Protein AF-K6X805-F1 (afdb_monomer_lite)

pLDDT: mean 82.78, std 14.61, range [24.42, 97.5]

Foldseek 3Di:
DDPPPPDDVVNCVPQQLSLLVDPVSPLQEALADEPLCQVQQDDPRHRNYCVVSLVSLVCSLVVDDDPVSNVVSLVSLLVSLLLLLDLCRLLVQDWFFLVCCVVPVPPSVVSSVQQCVVAPDNTTRDAVLVVFDAPVVVLVVVVVVPPDLVVLQPPPDDSVCSSVVSSVVNVVQQQDDQVVQRVDGNCLQWAHDDPNHHHTHGPCPVNADHQLDFDWRADPVGRIDGDHNPRVSSVVSSNVSVSSSVSSSSNSCSNSPD

Structure (mmCIF, N/CA/C/O backbone):
data_AF-K6X805-F1
#
_entry.id   AF-K6X805-F1
#
loop_
_atom_site.group_PDB
_atom_site.id
_atom_site.type_symbol
_atom_site.label_atom_id
_atom_site.label_alt_id
_atom_site.label_comp_id
_atom_site.label_asym_id
_atom_site.label_entity_id
_atom_site.label_seq_id
_atom_site.pdbx_PDB_ins_code
_atom_site.Cartn_x
_atom_site.Cartn_y
_atom_site.Cartn_z
_atom_site.occupancy
_atom_site.B_iso_or_equiv
_atom_site.auth_seq_id
_atom_site.auth_comp_id
_atom_site.auth_asym_id
_atom_site.auth_atom_id
_atom_site.pdbx_PDB_model_num
ATOM 1 N N . MET A 1 1 ? -20.434 -0.449 -3.744 1.00 27.67 1 MET A N 1
ATOM 2 C CA . MET A 1 1 ? -21.374 -0.320 -2.610 1.00 27.67 1 MET A CA 1
ATOM 3 C C . MET A 1 1 ? -21.874 -1.713 -2.322 1.00 27.67 1 MET A C 1
ATOM 5 O O . MET A 1 1 ? -22.701 -2.212 -3.075 1.00 27.67 1 MET A O 1
ATOM 9 N N . ASP A 1 2 ? -21.276 -2.360 -1.331 1.00 24.42 2 ASP A N 1
ATOM 10 C CA . ASP A 1 2 ? -21.706 -3.686 -0.913 1.00 24.42 2 ASP A CA 1
ATOM 11 C C . ASP A 1 2 ? -23.009 -3.551 -0.109 1.00 24.42 2 ASP A C 1
ATOM 13 O O . ASP A 1 2 ? -23.112 -2.707 0.782 1.00 24.42 2 ASP A O 1
ATOM 17 N N . LYS A 1 3 ? -24.036 -4.310 -0.500 1.00 27.28 3 LYS A N 1
ATOM 18 C CA . LYS A 1 3 ? -25.392 -4.278 0.081 1.00 27.28 3 LYS A CA 1
ATOM 19 C C . LYS A 1 3 ? -25.527 -5.223 1.286 1.00 27.28 3 LYS A C 1
ATOM 21 O O . LYS A 1 3 ? -26.639 -5.453 1.751 1.00 27.28 3 LYS A O 1
ATOM 26 N N . SER A 1 4 ? -24.425 -5.789 1.772 1.00 28.75 4 SER A N 1
ATOM 27 C CA . SER A 1 4 ? -24.423 -6.892 2.741 1.00 28.75 4 SER A CA 1
ATOM 28 C C . SER A 1 4 ? -24.358 -6.473 4.216 1.00 28.75 4 SER A C 1
ATOM 30 O O . SER A 1 4 ? -24.653 -7.286 5.087 1.00 28.75 4 SER A O 1
ATOM 32 N N . LEU A 1 5 ? -24.062 -5.210 4.533 1.00 36.75 5 LEU A N 1
ATOM 33 C CA . LEU A 1 5 ? -24.129 -4.708 5.908 1.00 36.75 5 LEU A CA 1
ATOM 34 C C . LEU A 1 5 ? -25.446 -3.958 6.095 1.00 36.75 5 LEU A C 1
ATOM 36 O O . LEU A 1 5 ? -25.552 -2.782 5.752 1.00 36.75 5 LEU A O 1
ATOM 40 N N . GLY A 1 6 ? -26.461 -4.656 6.611 1.00 33.41 6 GLY A N 1
ATOM 41 C CA . GLY A 1 6 ? -27.762 -4.108 7.011 1.00 33.41 6 GLY A CA 1
ATOM 42 C C . GLY A 1 6 ? -27.639 -3.103 8.159 1.00 33.41 6 GLY A C 1
ATOM 43 O O . GLY A 1 6 ? -28.062 -3.369 9.277 1.00 33.41 6 GLY A O 1
ATOM 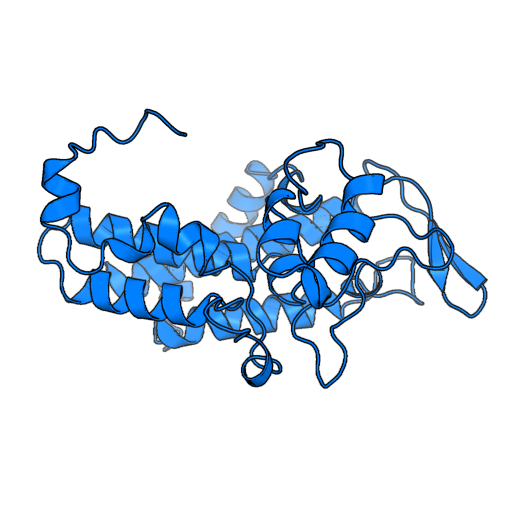44 N N . TRP A 1 7 ? -27.015 -1.963 7.883 1.00 45.12 7 TRP A N 1
ATOM 45 C CA . TRP A 1 7 ? -26.768 -0.869 8.811 1.00 45.12 7 TRP A CA 1
ATOM 46 C C . TRP A 1 7 ? -27.790 0.232 8.568 1.00 45.12 7 TRP A C 1
ATOM 48 O O . TRP A 1 7 ? -27.839 0.835 7.492 1.00 45.12 7 TRP A O 1
ATOM 58 N N . ASN A 1 8 ? -28.625 0.499 9.569 1.00 50.53 8 ASN A N 1
ATOM 59 C CA . ASN A 1 8 ? -29.631 1.541 9.472 1.00 50.53 8 ASN A CA 1
ATOM 60 C C . ASN A 1 8 ? -28.966 2.915 9.679 1.00 50.53 8 ASN A C 1
ATOM 62 O O . ASN A 1 8 ? -28.022 3.057 10.455 1.00 50.53 8 ASN A O 1
ATOM 66 N N . ILE A 1 9 ? -29.457 3.964 9.014 1.00 52.31 9 ILE A N 1
ATOM 67 C CA . ILE A 1 9 ? -28.873 5.324 9.086 1.00 52.31 9 ILE A CA 1
ATOM 68 C C . ILE A 1 9 ? -28.811 5.842 10.539 1.00 52.31 9 ILE A C 1
ATOM 70 O O . ILE A 1 9 ? -27.908 6.601 10.889 1.00 52.31 9 ILE A O 1
ATOM 74 N N . ARG A 1 10 ? -29.731 5.384 11.400 1.00 50.47 10 ARG A N 1
ATOM 75 C CA . ARG A 1 10 ? -29.751 5.685 12.841 1.00 50.47 10 ARG A CA 1
ATOM 76 C C . ARG A 1 10 ? -28.532 5.152 13.599 1.00 50.47 10 ARG A C 1
ATOM 78 O O . ARG A 1 10 ? -28.046 5.851 14.481 1.00 50.47 10 ARG A O 1
ATOM 85 N N . ASP A 1 11 ? -28.013 3.980 13.242 1.00 59.00 11 ASP A N 1
ATOM 86 C CA . ASP A 1 11 ? -26.846 3.392 13.917 1.00 59.00 11 ASP A CA 1
ATOM 87 C C . ASP A 1 11 ? -25.574 4.197 13.614 1.00 59.00 11 ASP A C 1
ATOM 89 O O . ASP A 1 11 ? -24.723 4.396 14.477 1.00 59.00 11 ASP A O 1
ATOM 93 N N . ARG A 1 12 ? -25.510 4.793 12.417 1.00 57.84 12 ARG A N 1
ATOM 94 C CA . ARG A 1 12 ? -24.424 5.686 11.992 1.00 57.84 12 ARG A CA 1
ATOM 95 C C . ARG A 1 12 ? -24.376 7.010 12.760 1.00 57.84 12 ARG A C 1
ATOM 97 O O . ARG A 1 12 ? -23.299 7.574 12.905 1.00 57.84 12 ARG A O 1
ATOM 104 N N . LEU A 1 13 ? -25.525 7.509 13.227 1.00 59.41 13 LEU A N 1
ATOM 105 C CA . LEU A 1 13 ? -25.625 8.764 13.987 1.00 59.41 13 LEU A CA 1
ATOM 106 C C . LEU A 1 13 ? -25.193 8.611 15.452 1.00 59.41 13 LEU A C 1
ATOM 108 O O . LEU A 1 13 ? -24.836 9.600 16.084 1.00 59.41 13 LEU A O 1
ATOM 112 N N . LEU A 1 14 ? -25.237 7.390 15.991 1.00 64.56 14 LEU A N 1
ATOM 113 C CA . LEU A 1 14 ? -24.851 7.087 17.374 1.00 64.56 14 LEU A CA 1
ATOM 114 C C . LEU A 1 14 ? -23.396 6.619 17.503 1.00 64.56 14 LEU A C 1
ATOM 116 O O . LEU A 1 14 ? -22.872 6.555 18.615 1.00 64.56 14 LEU A O 1
ATOM 120 N N . LEU A 1 15 ? -22.754 6.296 16.380 1.00 69.50 15 LEU A N 1
ATOM 121 C CA . LEU A 1 15 ? -21.373 5.845 16.330 1.00 69.50 15 LEU A CA 1
ATOM 122 C C . LEU A 1 15 ? -20.426 7.028 16.580 1.00 69.50 15 LEU A C 1
ATOM 124 O O . LEU A 1 15 ? -20.367 7.980 15.795 1.00 69.50 15 LEU A O 1
ATOM 128 N N . LYS A 1 16 ? -19.651 6.968 17.665 1.00 72.50 16 LYS A N 1
ATOM 129 C CA . LYS A 1 16 ? -18.587 7.955 17.900 1.00 72.50 16 LYS A CA 1
ATOM 130 C C . LYS A 1 16 ? -17.483 7.759 16.869 1.00 72.50 16 LYS A C 1
ATOM 132 O O . LYS A 1 16 ? -17.109 6.619 16.616 1.00 72.50 16 LYS A O 1
ATOM 137 N N . ASN A 1 17 ? -16.970 8.849 16.296 1.00 73.69 17 ASN A N 1
ATOM 138 C CA . ASN A 1 17 ? -15.968 8.839 15.217 1.00 73.69 17 ASN A CA 1
ATOM 139 C C . ASN A 1 17 ? -16.443 8.146 13.924 1.00 73.69 17 ASN A C 1
ATOM 141 O O . ASN A 1 17 ? -15.663 7.563 13.175 1.00 73.69 17 ASN A O 1
ATOM 145 N N . ALA A 1 18 ? -17.739 8.266 13.601 1.00 69.44 18 ALA A N 1
ATOM 146 C CA . ALA A 1 18 ? -18.292 7.806 12.323 1.00 69.44 18 ALA A CA 1
ATOM 147 C C . ALA A 1 18 ? -17.696 8.503 11.085 1.00 69.44 18 ALA A C 1
ATOM 149 O O . ALA A 1 18 ? -17.941 8.063 9.956 1.00 69.44 18 ALA A O 1
ATOM 150 N N . SER A 1 19 ? -16.929 9.585 11.283 1.00 69.38 19 SER A N 1
ATOM 151 C CA . SER A 1 19 ? -16.201 10.306 10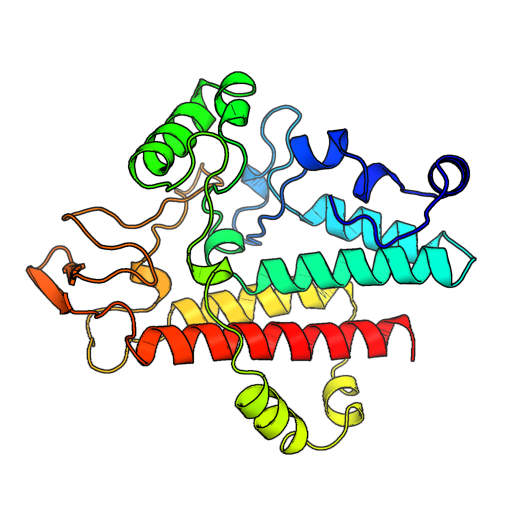.239 1.00 69.38 19 SER A CA 1
ATOM 152 C C . SER A 1 19 ? -15.347 9.363 9.402 1.00 69.38 19 SER A C 1
ATOM 154 O O . SER A 1 19 ? -15.411 9.477 8.182 1.00 69.38 19 SER A O 1
ATOM 156 N N . VAL A 1 20 ? -14.657 8.388 10.003 1.00 67.69 20 VAL A N 1
ATOM 157 C CA . VAL A 1 20 ? -13.822 7.392 9.296 1.00 67.69 20 VAL A CA 1
ATOM 158 C C . VAL A 1 20 ? -14.594 6.674 8.183 1.00 67.69 20 VAL A C 1
ATOM 160 O O . VAL A 1 20 ? -14.060 6.381 7.116 1.00 67.69 20 VAL A O 1
ATOM 163 N N . PHE A 1 21 ? -15.895 6.457 8.383 1.00 71.56 21 PHE A N 1
ATOM 164 C CA . PHE A 1 21 ? -16.757 5.749 7.437 1.00 71.56 21 PHE A CA 1
ATOM 165 C C . PHE A 1 21 ? -17.533 6.675 6.500 1.00 71.56 21 PHE A C 1
ATOM 167 O O . PHE A 1 21 ? -18.335 6.197 5.692 1.00 71.56 21 PHE A O 1
ATOM 174 N N . SER A 1 22 ? -17.371 7.994 6.616 1.00 66.88 22 SER A N 1
ATOM 175 C CA . SER A 1 22 ? -18.154 8.957 5.846 1.00 66.88 22 SER A CA 1
ATOM 176 C C . SER A 1 22 ? -17.618 9.113 4.418 1.00 66.88 22 SER A C 1
ATOM 178 O O . SER A 1 22 ? -16.416 9.062 4.155 1.00 66.88 22 SER A O 1
ATOM 180 N N . PHE A 1 23 ? -18.524 9.349 3.466 1.00 57.97 23 PHE A N 1
ATOM 181 C CA . PHE A 1 23 ? -18.147 9.589 2.070 1.00 57.97 23 PHE A CA 1
ATOM 182 C C . PHE A 1 23 ? -17.300 10.862 1.913 1.00 57.97 23 PHE A C 1
ATOM 184 O O . PHE A 1 23 ? -16.369 10.891 1.116 1.00 57.97 23 PHE A O 1
ATOM 191 N N . GLN A 1 24 ? -17.588 11.903 2.699 1.00 59.81 24 GLN A N 1
ATOM 192 C CA . GLN A 1 24 ? -16.852 13.169 2.664 1.00 59.81 24 GLN A CA 1
ATOM 193 C C . GLN A 1 24 ? -15.416 12.980 3.161 1.00 59.81 24 GLN A C 1
ATOM 195 O O . GLN A 1 24 ? -14.479 13.460 2.524 1.00 59.81 24 GLN A O 1
ATOM 200 N N . THR A 1 25 ? -15.238 12.211 4.235 1.00 61.50 25 THR A N 1
ATOM 201 C CA . THR A 1 25 ? -13.923 11.850 4.775 1.00 61.50 25 THR A CA 1
ATOM 202 C C . THR A 1 25 ? -13.124 11.038 3.765 1.00 61.50 25 THR A C 1
ATOM 204 O O . THR A 1 25 ? -11.979 11.379 3.514 1.00 61.50 25 THR A O 1
ATOM 207 N N . ARG A 1 26 ? -13.740 10.082 3.056 1.00 60.06 26 ARG A N 1
ATOM 208 C CA . ARG A 1 26 ? -13.081 9.336 1.962 1.00 60.06 26 ARG A CA 1
ATOM 209 C C . ARG A 1 26 ? -12.569 10.212 0.812 1.00 60.06 26 ARG A C 1
ATOM 211 O O . ARG A 1 26 ? -11.654 9.814 0.104 1.00 60.06 26 ARG A O 1
ATOM 218 N N . THR A 1 27 ? -13.145 11.398 0.598 1.00 58.53 27 THR A N 1
ATOM 219 C CA . THR A 1 27 ? -12.638 12.339 -0.423 1.00 58.53 27 THR A CA 1
ATOM 220 C C . THR A 1 27 ? -11.480 13.216 0.066 1.00 58.53 27 THR A C 1
ATOM 222 O O . THR A 1 27 ? -10.753 13.771 -0.759 1.00 58.53 27 THR A O 1
ATOM 225 N N . ARG A 1 28 ? -11.292 13.342 1.389 1.00 63.41 28 ARG A N 1
ATOM 226 C CA . ARG A 1 28 ? -10.335 14.269 2.026 1.00 63.41 28 ARG A CA 1
ATOM 227 C C . ARG A 1 28 ? -9.211 13.585 2.802 1.00 63.41 28 ARG A C 1
ATOM 229 O O . ARG A 1 28 ? -8.178 14.215 2.982 1.00 63.41 28 ARG A O 1
ATOM 236 N N . ASN A 1 29 ? -9.423 12.342 3.221 1.00 66.69 29 ASN A N 1
ATOM 237 C CA . ASN A 1 29 ? -8.468 11.490 3.907 1.00 66.69 29 ASN A CA 1
ATOM 238 C C . ASN A 1 29 ? -8.205 10.282 3.022 1.00 66.69 29 ASN A C 1
ATOM 240 O O . ASN A 1 29 ? -9.114 9.491 2.752 1.00 66.69 29 ASN A O 1
ATOM 244 N N . TRP A 1 30 ? -6.990 10.201 2.503 1.00 82.12 30 TRP A N 1
ATOM 245 C CA . TRP A 1 30 ? -6.618 9.150 1.567 1.00 82.12 30 TRP A CA 1
ATOM 246 C C . TRP A 1 30 ? -5.817 8.068 2.273 1.00 82.12 30 TRP A C 1
ATOM 248 O O . TRP A 1 30 ? -5.344 8.236 3.393 1.00 82.12 30 TRP A O 1
ATOM 258 N N . HIS A 1 31 ? -5.701 6.927 1.610 1.00 89.38 31 HIS A N 1
ATOM 259 C CA . HIS A 1 31 ? -5.160 5.722 2.211 1.00 89.38 31 HIS A CA 1
ATOM 260 C C . HIS A 1 31 ? -3.667 5.545 1.900 1.00 89.38 31 HIS A C 1
ATOM 262 O O . HIS A 1 31 ? -3.215 4.443 1.639 1.00 89.38 31 HIS A O 1
ATOM 268 N N . PHE A 1 32 ? -2.875 6.615 1.849 1.00 92.44 32 PHE A N 1
ATOM 269 C CA . PHE A 1 32 ? -1.433 6.495 1.599 1.00 92.44 32 PHE A CA 1
ATOM 270 C C . PHE A 1 32 ? -0.660 6.585 2.910 1.00 92.44 32 PHE A C 1
ATOM 272 O O . PHE A 1 32 ? -1.109 7.231 3.852 1.00 92.44 32 PHE A O 1
ATOM 279 N N . TYR A 1 33 ? 0.504 5.952 3.004 1.00 94.06 33 TYR A N 1
ATOM 280 C CA . TYR A 1 33 ? 1.334 6.049 4.199 1.00 94.06 33 TYR A CA 1
ATOM 281 C C . TYR A 1 33 ? 2.813 6.030 3.853 1.00 94.06 33 TYR A C 1
ATOM 283 O O . TYR A 1 33 ? 3.308 5.120 3.213 1.00 94.06 33 TYR A O 1
ATOM 291 N N . ASN A 1 34 ? 3.549 7.030 4.317 1.00 93.06 34 ASN A N 1
ATOM 292 C CA . ASN A 1 34 ? 5.001 7.040 4.211 1.00 93.06 34 ASN A CA 1
ATOM 293 C C . ASN A 1 34 ? 5.568 7.794 5.403 1.00 93.06 34 ASN A C 1
ATOM 295 O O . ASN A 1 34 ? 5.412 9.017 5.480 1.00 93.06 34 ASN A O 1
ATOM 299 N N . SER A 1 35 ? 6.179 7.090 6.351 1.00 92.62 35 SER A N 1
ATOM 300 C CA . SER A 1 35 ? 6.658 7.673 7.608 1.00 92.62 35 SER A CA 1
ATOM 301 C C . SER A 1 35 ? 7.703 8.766 7.381 1.00 92.62 35 SER A C 1
ATOM 303 O O . SER A 1 35 ? 7.765 9.725 8.148 1.00 92.62 35 SER A O 1
ATOM 305 N N . LYS A 1 36 ? 8.472 8.687 6.287 1.00 91.69 36 LYS A N 1
ATOM 306 C CA . LYS A 1 36 ? 9.519 9.662 5.942 1.00 91.69 36 LYS A CA 1
ATOM 307 C C . LYS A 1 36 ? 8.983 10.940 5.291 1.00 91.69 36 LYS A C 1
ATOM 309 O O . LYS A 1 36 ? 9.671 11.956 5.324 1.00 91.69 36 LYS A O 1
ATOM 314 N N . GLN A 1 37 ? 7.774 10.909 4.725 1.00 91.62 37 GLN A N 1
ATOM 315 C CA . GLN A 1 37 ? 7.194 12.026 3.963 1.00 91.62 37 GLN A CA 1
ATOM 316 C C . GLN A 1 37 ? 5.958 12.660 4.616 1.00 91.62 37 GLN A C 1
ATOM 318 O O . GLN A 1 37 ? 5.325 13.529 4.019 1.00 91.62 37 GLN A O 1
ATOM 323 N N . GLN A 1 38 ? 5.622 12.298 5.860 1.00 91.25 38 GLN A N 1
ATOM 324 C CA . GLN A 1 38 ? 4.422 12.804 6.549 1.00 91.25 38 GLN A CA 1
ATOM 325 C C . GLN A 1 38 ? 4.328 14.340 6.587 1.00 91.25 38 GLN A C 1
ATOM 327 O O . GLN A 1 38 ? 3.239 14.885 6.434 1.00 91.25 38 GLN A O 1
ATOM 332 N N . LYS A 1 39 ? 5.462 15.051 6.692 1.00 90.50 39 LYS A N 1
ATOM 333 C CA . LYS A 1 39 ? 5.517 16.528 6.658 1.00 90.50 39 LYS A CA 1
ATOM 334 C C . LYS A 1 39 ? 4.931 17.156 5.383 1.00 90.50 39 LYS A C 1
ATOM 336 O O . LYS A 1 39 ? 4.603 18.338 5.390 1.00 90.50 39 LYS A O 1
ATOM 341 N N . HIS A 1 40 ? 4.811 16.389 4.299 1.00 89.00 40 HIS A N 1
ATOM 342 C CA . HIS A 1 40 ? 4.289 16.843 3.009 1.00 89.00 40 HIS A CA 1
ATOM 343 C C . HIS A 1 40 ? 2.888 16.301 2.696 1.00 89.00 40 HIS A C 1
ATOM 345 O O . HIS A 1 40 ? 2.316 16.683 1.679 1.00 89.00 40 HIS A O 1
ATOM 351 N N . ALA A 1 41 ? 2.316 15.458 3.564 1.00 88.75 41 ALA A N 1
ATOM 352 C CA . ALA A 1 41 ? 1.027 14.802 3.336 1.00 88.75 41 ALA A CA 1
ATOM 353 C C . ALA A 1 41 ? -0.177 15.755 3.374 1.00 88.75 41 ALA A C 1
ATOM 355 O O . ALA A 1 41 ? -1.231 15.459 2.811 1.00 88.75 41 ALA A O 1
ATOM 356 N N . GLN A 1 42 ? -0.049 16.891 4.061 1.00 85.81 42 GLN A N 1
ATOM 357 C CA . GLN A 1 42 ? -1.129 17.861 4.174 1.00 85.81 42 GLN A CA 1
ATOM 358 C C . GLN A 1 42 ? -1.062 18.861 3.021 1.00 85.81 42 GLN A C 1
ATOM 360 O O . GLN A 1 42 ? -0.098 19.617 2.891 1.00 85.81 42 GLN A O 1
ATOM 365 N N . VAL A 1 43 ? -2.131 18.932 2.228 1.00 77.00 43 VAL A N 1
ATOM 366 C CA . VAL A 1 43 ? -2.283 19.959 1.194 1.00 77.00 43 VAL A CA 1
ATOM 367 C C . VAL A 1 43 ? -3.636 20.637 1.338 1.00 77.00 43 VAL A C 1
ATOM 369 O O . VAL A 1 43 ? -4.682 20.033 1.098 1.00 77.00 43 VAL A O 1
ATOM 372 N N . ALA A 1 44 ? -3.616 21.922 1.701 1.00 78.88 44 ALA A N 1
ATOM 373 C CA . ALA A 1 44 ? -4.817 22.668 2.070 1.00 78.88 44 ALA A CA 1
ATOM 374 C C . ALA A 1 44 ? -5.642 21.880 3.113 1.00 78.88 44 ALA A C 1
ATOM 376 O O . ALA A 1 44 ? -5.130 21.572 4.185 1.00 78.88 44 ALA A O 1
ATOM 377 N N . ASN A 1 45 ? -6.882 21.506 2.787 1.00 75.06 45 ASN A N 1
ATOM 378 C CA . ASN A 1 45 ? -7.786 20.754 3.667 1.00 75.06 45 ASN A CA 1
ATOM 379 C C . ASN A 1 45 ? -7.825 19.243 3.365 1.00 75.06 45 ASN A C 1
ATOM 381 O O . ASN A 1 45 ? -8.775 18.567 3.758 1.00 75.06 45 ASN A O 1
ATOM 385 N N . ILE A 1 46 ? -6.851 18.729 2.613 1.00 76.94 46 ILE A N 1
ATOM 386 C CA . ILE A 1 46 ? -6.747 17.315 2.244 1.00 76.94 46 ILE A CA 1
ATOM 387 C C . ILE A 1 46 ? -5.561 16.724 3.001 1.00 76.94 46 ILE A C 1
ATOM 389 O O . ILE A 1 46 ? -4.430 17.182 2.819 1.00 76.94 46 ILE A O 1
ATOM 393 N N . ASN A 1 47 ? -5.826 15.705 3.818 1.00 85.19 47 ASN A N 1
ATOM 394 C CA . ASN A 1 47 ? -4.780 14.862 4.374 1.00 85.19 47 ASN A CA 1
ATOM 395 C C . ASN A 1 47 ? -4.596 13.652 3.457 1.00 85.19 47 ASN A C 1
ATOM 397 O O . ASN A 1 47 ? -5.468 12.795 3.317 1.00 85.19 47 ASN A O 1
ATOM 401 N N . GLN A 1 48 ? -3.456 13.608 2.785 1.00 86.62 48 GLN A N 1
ATOM 402 C CA . GLN A 1 48 ? -3.141 12.540 1.844 1.00 86.62 48 GLN A CA 1
ATOM 403 C C . GLN A 1 48 ? -2.686 11.265 2.565 1.00 86.62 48 GLN A C 1
ATOM 405 O O . GLN A 1 48 ? -2.718 10.194 1.964 1.00 86.62 48 GLN A O 1
ATOM 410 N N . SER A 1 49 ? -2.285 11.380 3.835 1.00 91.62 49 SER A N 1
ATOM 411 C CA . SER A 1 49 ? -1.860 10.263 4.669 1.00 91.62 49 SER A CA 1
ATOM 412 C C . SER A 1 49 ? -3.033 9.625 5.410 1.00 91.62 49 SER A C 1
ATOM 414 O O . SER A 1 49 ? -3.941 10.311 5.884 1.00 91.62 49 SER A O 1
ATOM 416 N N . MET A 1 50 ? -2.954 8.313 5.611 1.00 91.94 50 MET A N 1
ATOM 417 C CA . MET A 1 50 ? -3.916 7.547 6.395 1.00 91.94 50 MET A CA 1
ATOM 418 C C . MET A 1 50 ? -3.747 7.712 7.911 1.00 91.94 50 MET A C 1
ATOM 420 O O . MET A 1 50 ? -4.579 7.202 8.652 1.00 91.94 50 MET A O 1
ATOM 424 N N . THR A 1 51 ? -2.714 8.414 8.397 1.00 90.88 51 THR A N 1
ATOM 425 C CA . THR A 1 51 ? -2.429 8.548 9.842 1.00 90.88 51 THR A CA 1
ATOM 426 C C . THR A 1 51 ? -3.639 9.051 10.637 1.00 90.88 51 THR A C 1
ATOM 428 O O . THR A 1 51 ? -3.974 8.480 11.666 1.00 90.88 51 THR A O 1
ATOM 431 N N . ASN A 1 52 ? -4.372 10.049 10.131 1.00 88.19 52 ASN A N 1
ATOM 432 C CA . ASN A 1 52 ? -5.564 10.534 10.835 1.00 88.19 52 ASN A CA 1
ATOM 433 C C . ASN A 1 52 ? -6.703 9.506 10.828 1.00 88.19 52 ASN A C 1
ATOM 435 O O . ASN A 1 52 ? -7.418 9.391 11.814 1.00 88.19 52 ASN A O 1
ATOM 439 N N . LEU A 1 53 ? -6.880 8.753 9.734 1.00 89.19 53 LEU A N 1
ATOM 440 C CA . LEU A 1 53 ? -7.888 7.685 9.673 1.00 89.19 53 LEU A CA 1
ATOM 441 C C . LEU A 1 53 ? -7.564 6.574 10.664 1.00 89.19 53 LEU A C 1
ATOM 443 O O . LEU A 1 53 ? -8.463 6.051 11.314 1.00 89.19 53 LEU A O 1
ATOM 447 N N . TRP A 1 54 ? -6.281 6.244 10.775 1.00 91.94 54 TRP A N 1
ATOM 448 C CA . TRP A 1 54 ? -5.763 5.284 11.730 1.00 91.94 54 TRP A CA 1
ATOM 449 C C . TRP A 1 54 ? -6.051 5.717 13.171 1.00 91.94 54 TRP A C 1
ATOM 451 O O . TRP A 1 54 ? -6.660 4.964 13.933 1.00 91.94 54 TRP A O 1
ATOM 461 N N . ASP A 1 55 ? -5.694 6.954 13.522 1.00 91.38 55 ASP A N 1
ATOM 462 C CA . ASP A 1 55 ? -5.914 7.503 14.861 1.00 91.38 55 ASP A CA 1
ATOM 463 C C . ASP A 1 55 ? -7.411 7.612 15.191 1.00 91.38 55 ASP A C 1
ATOM 465 O O . ASP A 1 55 ? -7.845 7.177 16.259 1.00 91.38 55 ASP A O 1
ATOM 469 N N . GLU A 1 56 ? -8.231 8.118 14.263 1.00 90.12 56 GLU A N 1
ATOM 470 C CA . GLU A 1 56 ? -9.689 8.180 14.430 1.00 90.12 56 GLU A CA 1
ATOM 471 C C . GLU A 1 56 ? -10.302 6.780 14.593 1.00 90.12 56 GLU A C 1
ATOM 473 O O . GLU A 1 56 ? -11.230 6.603 15.387 1.00 90.12 56 GLU A O 1
ATOM 478 N N . ALA A 1 57 ? -9.789 5.772 13.878 1.00 91.56 57 ALA A N 1
ATOM 479 C CA . ALA A 1 57 ? -10.270 4.402 14.000 1.00 91.56 57 ALA A CA 1
ATOM 480 C C . ALA A 1 57 ? -9.892 3.772 15.349 1.00 91.56 57 ALA A C 1
ATOM 482 O O . ALA A 1 57 ? -10.727 3.107 15.965 1.00 91.56 57 ALA A O 1
ATOM 483 N N . LEU A 1 58 ? -8.680 4.033 15.851 1.00 92.62 58 LEU A N 1
ATOM 484 C CA . LEU A 1 58 ? -8.259 3.626 17.195 1.00 92.62 58 LEU A CA 1
ATOM 485 C C . LEU A 1 58 ? -9.124 4.274 18.280 1.00 92.62 58 LEU A C 1
ATOM 487 O O . LEU A 1 58 ? -9.642 3.581 19.159 1.00 92.62 58 LEU A O 1
ATOM 491 N N . VAL A 1 59 ? -9.333 5.591 18.204 1.00 92.31 59 VAL A N 1
ATOM 492 C CA . VAL A 1 59 ? -10.211 6.309 19.141 1.00 92.31 59 VAL A CA 1
ATOM 493 C C . VAL A 1 59 ? -11.632 5.748 19.061 1.00 92.31 59 VAL A C 1
ATOM 495 O O . VAL A 1 59 ? -12.231 5.433 20.088 1.00 92.31 59 VAL A O 1
ATOM 498 N N . GLY A 1 60 ? -12.154 5.532 17.852 1.00 90.56 60 GLY A N 1
ATOM 499 C CA . GLY A 1 60 ? -13.454 4.906 17.630 1.00 90.56 60 GLY A CA 1
ATOM 500 C C . GLY A 1 60 ? -13.576 3.524 18.275 1.00 90.56 60 GLY A C 1
ATOM 501 O O . GLY A 1 60 ? -14.565 3.255 18.961 1.00 90.56 60 GLY A O 1
ATOM 502 N N . PHE A 1 61 ? -12.562 2.669 18.145 1.00 92.81 61 PHE A N 1
ATOM 503 C CA . PHE A 1 61 ? -12.534 1.367 18.810 1.00 92.81 61 PHE A CA 1
ATOM 504 C C . PHE A 1 61 ? -12.608 1.489 20.344 1.00 92.81 61 PHE A C 1
ATOM 506 O O . PHE A 1 61 ? -13.370 0.764 20.991 1.00 92.81 61 PHE A O 1
ATOM 513 N N . HIS A 1 62 ? -11.849 2.413 20.938 1.00 91.44 62 HIS A N 1
ATOM 514 C CA . HIS A 1 62 ? -11.800 2.578 22.394 1.00 91.44 62 HIS A CA 1
ATOM 515 C C . HIS A 1 62 ? -13.048 3.262 22.977 1.00 91.44 62 HIS A C 1
ATOM 517 O O . HIS A 1 62 ? -13.490 2.904 24.070 1.00 91.44 62 HIS A O 1
ATOM 523 N N . GLU A 1 63 ? -13.637 4.226 22.267 1.00 93.25 63 GLU A N 1
ATOM 524 C CA . GLU A 1 63 ? -14.754 5.033 22.774 1.00 93.25 63 GLU A CA 1
ATOM 525 C C . GLU A 1 63 ? -16.132 4.379 22.617 1.00 93.25 63 GLU A C 1
ATOM 527 O O . GLU A 1 63 ? -17.074 4.736 23.340 1.00 93.25 63 GLU A O 1
ATOM 532 N N . ASN A 1 64 ? -16.280 3.447 21.672 1.00 90.06 64 ASN A N 1
ATOM 533 C CA . ASN A 1 64 ? -17.541 2.748 21.447 1.00 90.06 64 ASN A CA 1
ATOM 534 C C . ASN A 1 64 ? -17.661 1.520 22.363 1.00 90.06 64 ASN A C 1
ATOM 536 O O . ASN A 1 64 ? -16.718 0.762 22.573 1.00 90.06 64 ASN A O 1
ATOM 540 N N . LYS A 1 65 ? -18.855 1.314 22.934 1.00 88.75 65 LYS A N 1
ATOM 541 C CA . LYS A 1 65 ? -19.095 0.255 23.934 1.00 88.75 65 LYS A CA 1
ATOM 542 C C . LYS A 1 65 ? -19.628 -1.044 23.334 1.00 88.75 65 LYS A C 1
ATOM 544 O O . LYS A 1 65 ? -19.351 -2.112 23.873 1.00 88.75 65 LYS A O 1
ATOM 549 N N . LYS A 1 66 ? -20.424 -0.969 22.263 1.00 89.88 66 LYS A N 1
ATOM 550 C CA . LYS A 1 66 ? -21.040 -2.155 21.657 1.00 89.88 66 LYS A CA 1
ATOM 551 C C . LYS A 1 66 ? -19.995 -2.928 20.861 1.00 89.88 66 LYS A C 1
ATOM 553 O O . LYS A 1 66 ? -19.221 -2.331 20.119 1.00 89.88 66 LYS A O 1
ATOM 558 N N . LEU A 1 67 ? -20.029 -4.255 20.964 1.00 88.00 67 LEU A N 1
ATOM 559 C CA . LEU A 1 67 ? -19.106 -5.129 20.240 1.00 88.00 67 LEU A CA 1
ATOM 560 C C . LEU A 1 67 ? -19.159 -4.892 18.723 1.00 88.00 67 LEU A C 1
ATOM 562 O O . LEU A 1 67 ? -18.116 -4.746 18.103 1.00 88.00 67 LEU A O 1
ATOM 566 N N . ASN A 1 68 ? -20.355 -4.773 18.141 1.00 86.94 68 ASN A N 1
ATOM 567 C CA . ASN A 1 68 ? -20.508 -4.534 16.700 1.00 86.94 68 ASN A CA 1
ATOM 568 C C . ASN A 1 68 ? -19.850 -3.223 16.243 1.00 86.94 68 ASN A C 1
ATOM 570 O O . ASN A 1 68 ? -19.225 -3.191 15.187 1.00 86.94 68 ASN A O 1
ATOM 574 N N . ASP A 1 69 ? -19.952 -2.165 17.050 1.00 88.19 69 ASP A N 1
ATOM 575 C CA . ASP A 1 69 ? -19.340 -0.869 16.749 1.00 88.19 69 ASP A CA 1
ATOM 576 C C . ASP A 1 69 ? -17.813 -0.985 16.807 1.00 88.19 69 ASP A C 1
ATOM 578 O O . ASP A 1 69 ? -17.120 -0.538 15.897 1.00 88.19 69 ASP A O 1
ATOM 582 N N . LYS A 1 70 ? -17.283 -1.663 17.836 1.00 90.50 70 LYS A N 1
ATOM 583 C CA . LYS A 1 70 ? -15.848 -1.955 17.948 1.00 90.50 70 LYS A CA 1
ATOM 584 C C . LYS A 1 70 ? -15.332 -2.761 16.761 1.00 90.50 70 LYS A C 1
ATOM 586 O O . LYS A 1 70 ? -14.306 -2.405 16.194 1.00 90.50 70 LYS A O 1
ATOM 591 N N . LEU A 1 71 ? -16.048 -3.812 16.361 1.00 90.75 71 LEU A N 1
ATOM 592 C CA . LEU A 1 71 ? -15.673 -4.653 15.223 1.00 90.75 71 LEU A CA 1
ATOM 593 C C . LEU A 1 71 ? -15.644 -3.871 13.907 1.00 90.75 71 LEU A C 1
ATOM 595 O O . LEU A 1 71 ? -14.801 -4.154 13.061 1.00 90.75 71 LEU A O 1
ATOM 599 N N . LEU A 1 72 ? -16.499 -2.855 13.745 1.00 89.31 72 LEU A N 1
ATOM 600 C CA . LEU A 1 72 ? -16.422 -1.973 12.582 1.00 89.31 72 LEU A CA 1
ATOM 601 C C . LEU A 1 72 ? -15.088 -1.205 12.544 1.00 89.31 72 LEU A C 1
ATOM 603 O O . LEU A 1 72 ? -14.467 -1.107 11.487 1.00 89.31 72 LEU A O 1
ATOM 607 N N . PHE A 1 73 ? -14.625 -0.694 13.687 1.00 92.19 73 PHE A N 1
ATOM 608 C CA . PHE A 1 73 ? -13.325 -0.022 13.782 1.00 92.19 73 PHE A CA 1
ATOM 609 C C . PHE A 1 73 ? -12.144 -0.982 13.638 1.00 92.19 73 PHE A C 1
ATOM 611 O O . PHE A 1 73 ? -11.166 -0.623 12.993 1.00 92.19 73 PHE A O 1
ATOM 618 N N . VAL A 1 74 ? -12.250 -2.215 14.142 1.00 93.38 74 VAL A N 1
ATOM 619 C CA . VAL A 1 74 ? -11.259 -3.267 13.857 1.00 93.38 74 VAL A CA 1
ATOM 620 C C . VAL A 1 74 ? -11.167 -3.522 12.353 1.00 93.38 74 VAL A C 1
ATOM 622 O O . VAL A 1 74 ? -10.066 -3.556 11.817 1.00 93.38 74 VAL A O 1
ATOM 625 N N . GLY A 1 75 ? -12.302 -3.619 11.654 1.00 91.50 75 GLY A N 1
ATOM 626 C CA . GLY A 1 75 ? -12.322 -3.745 10.194 1.00 91.50 75 GLY A CA 1
ATOM 627 C C . GLY A 1 75 ? -11.699 -2.542 9.477 1.00 91.50 75 GLY A C 1
ATOM 628 O O . GLY A 1 75 ? -11.010 -2.717 8.479 1.00 91.50 75 GLY A O 1
ATOM 629 N N . ALA A 1 76 ? -11.883 -1.326 10.000 1.00 91.31 76 ALA A N 1
ATOM 630 C CA . ALA A 1 76 ? -11.222 -0.132 9.470 1.00 91.31 76 ALA A CA 1
ATOM 631 C C . ALA A 1 76 ? -9.697 -0.182 9.651 1.00 91.31 76 ALA A C 1
ATOM 633 O O . ALA A 1 76 ? -8.963 0.150 8.727 1.00 91.31 76 ALA A O 1
ATOM 634 N N . LEU A 1 77 ? -9.223 -0.6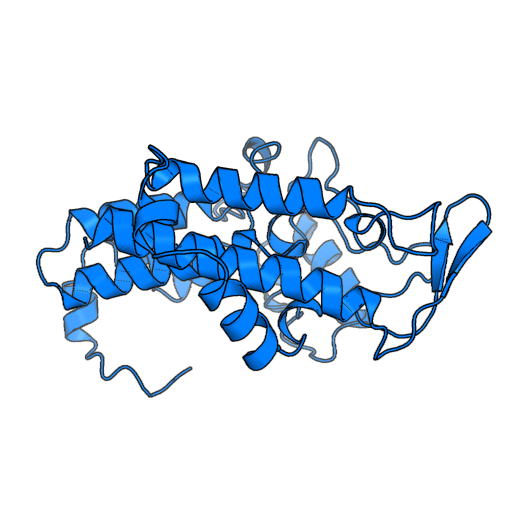05 10.825 1.00 93.81 77 LEU A N 1
ATOM 635 C CA . LEU A 1 77 ? -7.795 -0.753 11.109 1.00 93.81 77 LEU A CA 1
ATOM 636 C C . LEU A 1 77 ? -7.166 -1.850 10.241 1.00 93.81 77 LEU A C 1
ATOM 638 O O . LEU A 1 77 ? -6.097 -1.620 9.686 1.00 93.81 77 LEU A O 1
ATOM 642 N N . ALA A 1 78 ? -7.841 -2.992 10.078 1.00 94.25 78 ALA A N 1
ATOM 643 C CA . ALA A 1 78 ? -7.409 -4.072 9.187 1.00 94.25 78 ALA A CA 1
ATOM 644 C C . ALA A 1 78 ? -7.258 -3.567 7.745 1.00 94.25 78 ALA A C 1
ATOM 646 O O . ALA A 1 78 ? -6.172 -3.643 7.184 1.00 94.25 78 ALA A O 1
ATOM 647 N N . HIS A 1 79 ? -8.287 -2.898 7.207 1.00 93.00 79 HIS A N 1
ATOM 648 C CA . HIS A 1 79 ? -8.241 -2.274 5.876 1.00 93.00 79 HIS A CA 1
ATOM 649 C C . HIS A 1 79 ? -6.999 -1.380 5.695 1.00 93.00 79 HIS A C 1
ATOM 651 O O . HIS A 1 79 ? -6.305 -1.454 4.685 1.00 93.00 79 HIS A O 1
ATOM 657 N N . LEU A 1 80 ? -6.685 -0.525 6.676 1.00 93.44 80 LEU A N 1
ATOM 658 C CA . LEU A 1 80 ? -5.518 0.366 6.598 1.00 93.44 80 LEU A CA 1
ATOM 659 C C . LEU A 1 80 ? -4.180 -0.391 6.681 1.00 93.44 80 LEU A C 1
ATOM 661 O O . LEU A 1 80 ? -3.196 0.025 6.068 1.00 93.44 80 LEU A O 1
ATOM 665 N N . LEU A 1 81 ? -4.127 -1.501 7.424 1.00 94.44 81 LEU A N 1
ATOM 666 C CA . LEU A 1 81 ? -2.949 -2.372 7.482 1.00 94.44 81 LEU A CA 1
ATOM 667 C C . LEU A 1 81 ? -2.735 -3.115 6.166 1.00 94.44 81 LEU A C 1
ATOM 669 O O . LEU A 1 81 ? -1.583 -3.234 5.743 1.00 94.44 81 LEU A O 1
ATOM 673 N N . GLU A 1 82 ? -3.810 -3.578 5.528 1.00 93.31 82 GLU A N 1
ATOM 674 C CA . GLU A 1 82 ? -3.791 -4.187 4.197 1.00 93.31 82 GLU A CA 1
ATOM 675 C C . GLU A 1 82 ? -3.269 -3.188 3.156 1.00 93.31 82 GLU A C 1
ATOM 677 O O . GLU A 1 82 ? -2.306 -3.503 2.451 1.00 93.31 82 GLU A O 1
ATOM 682 N N . ASP A 1 83 ? -3.792 -1.954 3.135 1.00 93.06 83 ASP A N 1
ATOM 683 C CA . ASP A 1 83 ? -3.296 -0.883 2.255 1.00 93.06 83 ASP 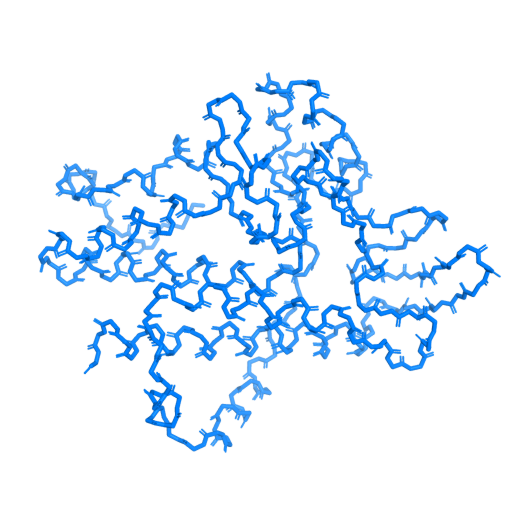A CA 1
ATOM 684 C C . ASP A 1 83 ? -1.793 -0.631 2.495 1.00 93.06 83 ASP A C 1
ATOM 686 O O . ASP A 1 83 ? -1.021 -0.463 1.554 1.00 93.06 83 ASP A O 1
ATOM 690 N N . ALA A 1 84 ? -1.314 -0.703 3.742 1.00 94.62 84 ALA A N 1
ATOM 691 C CA . ALA A 1 84 ? 0.111 -0.563 4.061 1.00 94.62 84 ALA A CA 1
ATOM 692 C C . ALA A 1 84 ? 1.007 -1.726 3.570 1.00 94.62 84 ALA A C 1
ATOM 694 O O . ALA A 1 84 ? 2.238 -1.651 3.666 1.00 94.62 84 ALA A O 1
ATOM 695 N N . THR A 1 85 ? 0.426 -2.797 3.026 1.00 94.38 85 THR A N 1
ATOM 696 C CA . THR A 1 85 ? 1.170 -3.853 2.316 1.00 94.38 85 THR A CA 1
ATOM 697 C C . THR A 1 85 ? 1.282 -3.606 0.814 1.00 94.38 85 THR A C 1
ATOM 699 O O . THR A 1 85 ? 2.077 -4.250 0.135 1.00 94.38 85 THR A O 1
ATOM 702 N N . VAL A 1 86 ? 0.546 -2.639 0.272 1.00 93.94 86 VAL A N 1
ATOM 703 C CA . VAL A 1 86 ? 0.555 -2.332 -1.158 1.00 93.94 86 VAL A CA 1
ATOM 704 C C . VAL A 1 86 ? 1.638 -1.282 -1.460 1.00 93.94 86 VAL A C 1
ATOM 706 O O . VAL A 1 86 ? 1.625 -0.184 -0.893 1.00 93.94 86 VAL A O 1
ATOM 709 N N . PRO A 1 87 ? 2.585 -1.547 -2.380 1.00 95.31 87 PRO A N 1
ATOM 710 C CA . PRO A 1 87 ? 3.660 -0.622 -2.726 1.00 95.31 87 PRO A CA 1
ATOM 711 C C . PRO A 1 87 ? 3.194 0.774 -3.120 1.00 95.31 87 PRO A C 1
ATOM 713 O O . PRO A 1 87 ? 3.803 1.757 -2.696 1.00 95.31 87 PRO A O 1
ATOM 716 N N . ALA A 1 88 ? 2.111 0.872 -3.897 1.00 92.50 88 ALA A N 1
ATOM 717 C CA . ALA A 1 88 ? 1.556 2.146 -4.334 1.00 92.50 88 ALA A CA 1
ATOM 718 C C . ALA A 1 88 ? 1.000 2.975 -3.164 1.00 92.50 88 ALA A C 1
ATOM 720 O O . ALA A 1 88 ? 1.025 4.202 -3.214 1.00 92.50 88 ALA A O 1
ATOM 721 N N . HIS A 1 89 ? 0.553 2.338 -2.084 1.00 93.75 89 HIS A N 1
ATOM 722 C CA . HIS A 1 89 ? 0.116 3.025 -0.873 1.00 93.75 89 HIS A CA 1
ATOM 723 C C . HIS A 1 89 ? 1.301 3.484 -0.003 1.00 93.75 89 HIS A C 1
ATOM 725 O O . HIS A 1 89 ? 1.233 4.557 0.603 1.00 93.75 89 HIS A O 1
ATOM 731 N N . ILE A 1 90 ? 2.412 2.731 -0.007 1.00 94.56 90 ILE A N 1
ATOM 732 C CA . ILE A 1 90 ? 3.608 2.992 0.818 1.00 94.56 90 ILE A CA 1
ATOM 733 C C . ILE A 1 90 ? 4.667 3.905 0.171 1.00 94.56 90 ILE A C 1
ATOM 735 O O . ILE A 1 90 ? 5.426 4.614 0.845 1.00 94.56 90 ILE A O 1
ATOM 739 N N . THR A 1 91 ? 4.735 3.909 -1.156 1.00 92.19 91 THR A N 1
ATOM 740 C CA . THR A 1 91 ? 5.539 4.833 -1.969 1.00 92.19 91 THR A CA 1
ATOM 741 C C . THR A 1 91 ? 4.578 5.817 -2.622 1.00 92.19 91 THR A C 1
ATOM 743 O O . THR A 1 91 ? 4.467 5.787 -3.829 1.00 92.19 91 THR A O 1
ATOM 746 N N . PRO A 1 92 ? 3.818 6.628 -1.872 1.00 91.75 92 PRO A N 1
ATOM 747 C CA . PRO A 1 92 ? 2.492 7.121 -2.245 1.00 91.75 92 PRO A CA 1
ATOM 748 C C . PRO A 1 92 ? 2.349 7.427 -3.740 1.00 91.75 92 PRO A C 1
ATOM 750 O O . PRO A 1 92 ? 2.878 8.422 -4.229 1.00 91.75 92 PRO A O 1
ATOM 753 N N . ILE A 1 93 ? 1.671 6.560 -4.487 1.00 89.50 93 ILE A N 1
ATOM 754 C CA . ILE A 1 93 ? 1.416 6.710 -5.918 1.00 89.50 93 ILE A CA 1
ATOM 755 C C . ILE A 1 93 ? -0.071 6.892 -6.100 1.00 89.50 93 ILE A C 1
ATOM 757 O O . ILE A 1 93 ? -0.854 5.999 -5.789 1.00 89.50 93 ILE A O 1
ATOM 761 N N . TYR A 1 94 ? -0.475 8.038 -6.632 1.00 86.31 94 TYR A N 1
ATOM 762 C CA . TYR A 1 94 ? -1.891 8.341 -6.725 1.00 86.31 94 TYR A CA 1
ATOM 763 C C . TYR A 1 94 ? -2.639 7.349 -7.631 1.00 86.31 94 TYR A C 1
ATOM 765 O O . TYR A 1 94 ? -2.381 7.256 -8.831 1.00 86.31 94 TYR A O 1
ATOM 773 N N . HIS A 1 95 ? -3.627 6.677 -7.049 1.00 83.50 95 HIS A N 1
ATOM 774 C CA . HIS A 1 95 ? -4.657 5.903 -7.726 1.00 83.50 95 HIS A CA 1
ATOM 775 C C . HIS A 1 95 ? -5.990 6.158 -7.002 1.00 83.50 95 HIS A C 1
ATOM 777 O O . HIS A 1 95 ? -6.022 6.408 -5.797 1.00 83.50 95 HIS A O 1
ATOM 783 N N . GLY A 1 96 ? -7.091 6.222 -7.750 1.00 79.38 96 GLY A N 1
ATOM 784 C CA . GLY A 1 96 ? -8.386 6.661 -7.234 1.00 79.38 96 GLY A CA 1
ATOM 785 C C . GLY A 1 96 ? -9.202 7.520 -8.208 1.00 79.38 96 GLY A C 1
ATOM 786 O O . GLY A 1 96 ? -8.973 7.494 -9.422 1.00 79.38 96 GLY A O 1
ATOM 787 N N . PRO A 1 97 ? -10.208 8.260 -7.707 1.00 78.31 97 PRO A N 1
ATOM 788 C CA . PRO A 1 97 ? -11.151 8.998 -8.545 1.00 78.31 97 PRO A CA 1
ATOM 789 C C . PRO A 1 97 ? -10.511 10.141 -9.345 1.00 78.31 97 PRO A C 1
ATOM 791 O O . PRO A 1 97 ? -9.987 11.104 -8.787 1.00 78.31 97 PRO A O 1
ATOM 794 N N . THR A 1 98 ? -10.679 10.141 -10.668 1.00 78.19 98 THR A N 1
ATOM 795 C CA . THR A 1 98 ? -10.090 11.171 -11.549 1.00 78.19 98 THR A CA 1
ATOM 796 C C . THR A 1 98 ? -10.675 12.572 -11.329 1.00 78.19 98 THR A C 1
ATOM 798 O O . THR A 1 98 ? -10.050 13.572 -11.687 1.00 78.19 98 THR A O 1
ATOM 801 N N . ALA A 1 99 ? -11.855 12.675 -10.705 1.00 74.50 99 ALA A N 1
ATOM 802 C CA . ALA A 1 99 ? -12.505 13.943 -10.370 1.00 74.50 99 ALA A CA 1
ATOM 803 C C . ALA A 1 99 ? -11.708 14.795 -9.363 1.00 74.50 99 ALA A C 1
ATOM 805 O O . ALA A 1 99 ? -11.897 16.012 -9.313 1.00 74.50 99 ALA A O 1
ATOM 806 N N . ILE A 1 100 ? -10.770 14.198 -8.615 1.00 72.75 100 ILE A N 1
ATOM 807 C CA . ILE A 1 100 ? -9.940 14.922 -7.640 1.00 72.75 100 ILE A CA 1
ATOM 808 C C . ILE A 1 100 ? -9.098 16.032 -8.284 1.00 72.75 100 ILE A C 1
ATOM 810 O O . ILE A 1 100 ? -8.738 17.009 -7.626 1.00 72.75 100 ILE A O 1
ATOM 814 N N . LYS A 1 101 ? -8.838 15.930 -9.597 1.00 70.44 101 LYS A N 1
ATOM 815 C CA . LYS A 1 101 ? -8.122 16.954 -10.368 1.00 70.44 101 LYS A CA 1
ATOM 816 C C . LYS A 1 101 ? -8.780 18.332 -10.291 1.00 70.44 101 LYS A C 1
ATOM 818 O O . LYS A 1 101 ? -8.094 19.329 -10.456 1.00 70.44 101 LYS A O 1
ATOM 823 N N . PHE A 1 102 ? -10.090 18.404 -10.051 1.00 70.50 102 PHE A N 1
ATOM 824 C CA . PHE A 1 102 ? -10.809 19.675 -9.948 1.00 70.50 102 PHE A CA 1
ATOM 825 C C . PHE A 1 102 ? -10.716 20.300 -8.549 1.00 70.50 102 PHE A C 1
ATOM 827 O O . PHE A 1 102 ? -10.927 21.499 -8.411 1.00 70.50 102 PHE A O 1
ATOM 834 N N . LEU A 1 103 ? -10.369 19.513 -7.524 1.00 65.81 103 LEU A N 1
ATOM 835 C CA . LEU A 1 103 ? -10.242 19.980 -6.139 1.00 65.81 103 LEU A CA 1
ATOM 836 C C . LEU A 1 103 ? -8.848 20.557 -5.836 1.00 65.81 103 LEU A C 1
ATOM 838 O O . LEU A 1 103 ? -8.723 21.429 -4.983 1.00 65.81 103 LEU A O 1
ATOM 842 N N . ASN A 1 104 ? -7.808 20.120 -6.554 1.00 65.19 104 ASN A N 1
ATOM 843 C CA . ASN A 1 104 ? -6.461 20.698 -6.485 1.00 65.19 104 ASN A CA 1
ATOM 844 C C . ASN A 1 104 ? -5.752 20.596 -7.848 1.00 65.19 104 ASN A C 1
ATOM 846 O O . ASN A 1 104 ? -4.864 19.766 -8.061 1.00 65.19 104 ASN A O 1
ATOM 850 N N . ALA A 1 105 ? -6.165 21.442 -8.793 1.00 61.66 105 ALA A N 1
ATOM 851 C CA . ALA A 1 105 ? -5.748 21.358 -10.193 1.00 61.66 105 ALA A CA 1
ATOM 852 C C . ALA A 1 105 ? -4.234 21.477 -10.415 1.00 61.66 105 ALA A C 1
ATOM 854 O O . ALA A 1 105 ? -3.705 20.842 -11.320 1.00 61.66 105 ALA A O 1
ATOM 855 N N . LYS A 1 106 ? -3.504 22.232 -9.586 1.00 66.56 106 LYS A N 1
ATOM 856 C CA . LYS A 1 106 ? -2.071 22.466 -9.817 1.00 66.56 106 LYS A CA 1
ATOM 857 C C . LYS A 1 106 ? -1.214 21.225 -9.548 1.00 66.56 106 LYS A C 1
ATOM 859 O O . LYS A 1 106 ? -0.294 20.951 -10.311 1.00 66.56 106 LYS A O 1
ATOM 864 N N . GLN A 1 107 ? -1.511 20.476 -8.485 1.00 67.38 107 GLN A N 1
ATOM 865 C CA . GLN A 1 107 ? -0.745 19.277 -8.120 1.00 67.38 107 GLN A CA 1
ATOM 866 C C . GLN A 1 107 ? -1.403 17.991 -8.632 1.00 67.38 107 GLN A C 1
ATOM 868 O O . GLN A 1 107 ? -0.725 17.126 -9.182 1.00 67.38 107 GLN A O 1
ATOM 873 N N . MET A 1 108 ? -2.730 17.876 -8.518 1.00 72.81 108 MET A N 1
ATOM 874 C CA . MET A 1 108 ? -3.433 16.628 -8.826 1.00 72.81 108 MET A CA 1
ATOM 875 C C . MET A 1 108 ? -3.723 16.446 -10.310 1.00 72.81 108 MET A C 1
ATOM 877 O O . MET A 1 108 ? -3.778 15.308 -10.760 1.00 72.81 108 MET A O 1
ATOM 881 N N . ALA A 1 109 ? -3.865 17.517 -11.104 1.00 74.75 109 ALA A N 1
ATOM 882 C CA . ALA A 1 109 ? -4.085 17.340 -12.542 1.00 74.75 109 ALA A CA 1
ATOM 883 C C . ALA A 1 109 ? -2.900 16.635 -13.205 1.00 74.75 109 ALA A C 1
ATOM 885 O O . ALA A 1 109 ? -3.112 15.784 -14.060 1.00 74.75 109 ALA A O 1
ATOM 886 N N . LYS A 1 110 ? -1.668 16.922 -12.766 1.00 72.50 110 LYS A N 1
ATOM 887 C CA . LYS A 1 110 ? -0.473 16.241 -13.271 1.00 72.50 110 LYS A CA 1
ATOM 888 C C . LYS A 1 110 ? -0.502 14.742 -12.956 1.00 72.50 110 LYS A C 1
ATOM 890 O O . LYS A 1 110 ? -0.301 13.943 -13.862 1.00 72.50 110 LYS A O 1
ATOM 895 N N . LEU A 1 111 ? -0.805 14.374 -11.708 1.00 71.12 111 LEU A N 1
ATOM 896 C CA . LEU A 1 111 ? -0.885 12.976 -11.260 1.00 71.12 111 LEU A CA 1
ATOM 897 C C . LEU A 1 111 ? -2.033 12.213 -11.942 1.00 71.12 111 LEU A C 1
ATOM 899 O O . LEU A 1 111 ? -1.843 11.105 -12.435 1.00 71.12 111 LEU A O 1
ATOM 903 N N . VAL A 1 112 ? -3.217 12.827 -12.028 1.00 76.56 112 VAL A N 1
ATOM 904 C CA . VAL A 1 112 ? -4.396 12.222 -12.663 1.00 76.56 112 VAL A CA 1
ATOM 905 C C . VAL A 1 112 ? -4.209 12.073 -14.168 1.00 76.56 112 VAL A C 1
ATOM 907 O O . VAL A 1 112 ? -4.547 11.025 -14.706 1.00 76.56 112 VAL A O 1
ATOM 910 N N . ASN A 1 113 ? -3.699 13.096 -14.862 1.00 75.19 113 ASN A N 1
ATOM 911 C CA . ASN A 1 113 ? -3.504 13.029 -16.312 1.00 75.19 113 ASN A CA 1
ATOM 912 C C . ASN A 1 113 ? -2.491 11.942 -16.674 1.00 75.19 113 ASN A C 1
ATOM 914 O O . ASN A 1 113 ? -2.773 11.141 -17.557 1.00 75.19 113 ASN A O 1
ATOM 918 N N . TYR A 1 114 ? -1.388 11.868 -15.923 1.00 71.12 114 TYR A N 1
ATOM 919 C CA . TYR A 1 114 ? -0.374 10.828 -16.068 1.00 71.12 114 TYR A CA 1
ATOM 920 C C . TYR A 1 114 ? -0.971 9.409 -15.998 1.00 71.12 114 TYR A C 1
ATOM 922 O O . TYR A 1 114 ? -0.664 8.566 -16.832 1.00 71.12 114 TYR A O 1
ATOM 930 N N . MET A 1 115 ? -1.883 9.155 -15.055 1.00 72.69 115 MET A N 1
ATOM 931 C CA . MET A 1 115 ? -2.500 7.834 -14.892 1.00 72.69 115 MET A CA 1
ATOM 932 C C . MET A 1 115 ? -3.693 7.566 -15.813 1.00 72.69 115 MET A C 1
ATOM 934 O O . MET A 1 115 ? -3.995 6.416 -16.123 1.00 72.69 115 MET A O 1
ATOM 938 N N . LYS A 1 116 ? -4.414 8.607 -16.242 1.00 73.31 116 LYS A N 1
ATOM 939 C CA . LYS A 1 116 ? -5.641 8.453 -17.035 1.00 73.31 116 LYS A CA 1
ATOM 940 C C . LYS A 1 116 ? -5.373 7.842 -18.411 1.00 73.31 116 LYS A C 1
ATOM 942 O O . LYS A 1 116 ? -6.234 7.140 -18.926 1.00 73.31 116 LYS A O 1
ATOM 947 N N . GLU A 1 117 ? -4.205 8.098 -18.990 1.00 68.94 117 GLU A N 1
ATOM 948 C CA . GLU A 1 117 ? -3.803 7.541 -20.289 1.00 68.94 117 GLU A CA 1
ATOM 949 C C . GLU A 1 117 ? -3.550 6.026 -20.238 1.00 68.94 117 GLU A C 1
ATOM 951 O O . GLU A 1 117 ? -3.583 5.366 -21.272 1.00 68.94 117 GLU A O 1
ATOM 956 N N . ARG A 1 118 ? -3.336 5.475 -19.037 1.00 66.06 118 ARG A N 1
ATOM 957 C CA . ARG A 1 118 ? -2.989 4.067 -18.791 1.00 66.06 118 ARG A CA 1
ATOM 958 C C . ARG A 1 118 ? -4.058 3.316 -17.987 1.00 66.06 118 ARG A C 1
ATOM 960 O O . ARG A 1 118 ? -3.905 2.131 -17.727 1.00 66.06 118 ARG A O 1
ATOM 967 N N . SER A 1 119 ? -5.131 3.990 -17.567 1.00 70.44 119 SER A N 1
ATOM 968 C CA . SER A 1 119 ? -6.226 3.363 -16.823 1.00 70.44 119 SER A CA 1
ATOM 969 C C . SER A 1 119 ? -7.285 2.808 -17.771 1.00 70.44 119 SER A C 1
ATOM 971 O O . SER A 1 119 ? -7.778 3.518 -18.649 1.00 70.44 119 SER A O 1
ATOM 973 N N . ASP A 1 120 ? -7.743 1.587 -17.498 1.00 68.56 120 ASP A N 1
ATOM 974 C CA . ASP A 1 120 ? -8.908 0.975 -18.155 1.00 68.56 120 ASP A CA 1
ATOM 975 C C . ASP A 1 120 ? -10.214 1.766 -17.913 1.00 68.56 120 ASP A C 1
ATOM 977 O O . ASP A 1 120 ? -11.229 1.551 -18.579 1.00 68.56 120 ASP A O 1
ATOM 981 N N . SER A 1 121 ? -10.217 2.686 -16.940 1.00 72.44 121 SER A N 1
ATOM 982 C CA . SER A 1 121 ? -11.380 3.477 -16.543 1.00 72.44 121 SER A CA 1
ATOM 983 C C . SER A 1 121 ? -11.124 4.979 -16.634 1.00 72.44 121 SER A C 1
ATOM 985 O O . SER A 1 121 ? -10.149 5.528 -16.121 1.00 72.44 121 SER A O 1
ATOM 987 N N . ARG A 1 122 ? -12.094 5.691 -17.223 1.00 72.50 122 ARG A N 1
ATOM 988 C CA . ARG A 1 122 ? -12.087 7.163 -17.307 1.00 72.50 122 ARG A CA 1
ATOM 989 C C . ARG A 1 122 ? -12.345 7.843 -15.956 1.00 72.50 122 ARG A C 1
ATOM 991 O O . ARG A 1 122 ? -12.070 9.040 -15.820 1.00 72.50 122 ARG A O 1
ATOM 998 N N . PHE A 1 123 ? -12.896 7.112 -14.986 1.00 75.00 123 PHE A N 1
ATOM 999 C CA . PHE A 1 123 ? -13.409 7.663 -13.727 1.00 75.00 123 PHE A CA 1
ATOM 1000 C C . PHE A 1 123 ? -12.562 7.296 -12.510 1.00 75.00 123 PHE A C 1
ATOM 1002 O O . PHE A 1 123 ? -12.522 8.071 -11.556 1.00 75.00 123 PHE A O 1
ATOM 1009 N N . VAL A 1 124 ? -11.882 6.149 -12.542 1.00 76.88 124 VAL A N 1
ATOM 1010 C CA . VAL A 1 124 ? -11.070 5.642 -11.431 1.00 76.88 124 VAL A CA 1
ATOM 1011 C C . VAL A 1 124 ? -9.766 5.084 -11.986 1.00 76.88 124 VAL A C 1
ATOM 1013 O O . VAL A 1 124 ? -9.760 4.391 -12.998 1.00 76.88 124 VAL A O 1
ATOM 1016 N N . ILE A 1 125 ? -8.663 5.420 -11.338 1.00 79.00 125 ILE A N 1
ATOM 1017 C CA . ILE A 1 125 ? -7.351 4.824 -11.570 1.00 79.00 125 ILE A CA 1
ATOM 1018 C C . ILE A 1 125 ? -7.199 3.684 -10.566 1.00 79.00 125 ILE A C 1
ATOM 1020 O O . ILE A 1 125 ? -7.422 3.905 -9.377 1.00 79.00 125 ILE A O 1
ATOM 1024 N N . HIS A 1 126 ? -6.833 2.498 -11.037 1.00 78.56 126 HIS A N 1
ATOM 1025 C CA . HIS A 1 126 ? -6.602 1.323 -10.195 1.00 78.56 126 HIS A CA 1
ATOM 1026 C C . HIS A 1 126 ? -5.104 1.030 -10.111 1.00 78.56 126 HIS A C 1
ATOM 1028 O O . HIS A 1 126 ? -4.414 1.200 -11.118 1.00 78.56 126 HIS A O 1
ATOM 1034 N N . ASP A 1 127 ? -4.617 0.581 -8.952 1.00 82.88 127 ASP A N 1
ATOM 1035 C CA . ASP A 1 127 ? -3.326 -0.105 -8.893 1.00 82.88 127 ASP A CA 1
ATOM 1036 C C . ASP A 1 127 ? -3.496 -1.524 -9.457 1.00 82.88 127 ASP A C 1
ATOM 1038 O O . ASP A 1 127 ? -4.536 -2.169 -9.291 1.00 82.88 127 ASP A O 1
ATOM 1042 N N . ASN A 1 128 ? -2.499 -2.003 -10.194 1.00 82.38 128 ASN A N 1
ATOM 1043 C CA . ASN A 1 128 ? -2.566 -3.327 -10.810 1.00 82.38 128 ASN A CA 1
ATOM 1044 C C . ASN A 1 128 ? -2.302 -4.442 -9.796 1.00 82.38 128 ASN A C 1
ATOM 1046 O O . ASN A 1 128 ? -2.759 -5.567 -10.017 1.00 82.38 128 ASN A O 1
ATOM 1050 N N . LEU A 1 129 ? -1.614 -4.148 -8.686 1.00 85.25 129 LEU A N 1
ATOM 1051 C CA . LEU A 1 129 ? -1.427 -5.128 -7.620 1.00 85.25 129 LEU A CA 1
ATOM 1052 C C . LEU A 1 129 ? -2.768 -5.532 -6.982 1.00 85.25 129 LEU A C 1
ATOM 1054 O O . LEU A 1 129 ? -2.971 -6.716 -6.729 1.00 85.25 129 LEU A O 1
ATOM 1058 N N . ASP A 1 130 ? -3.720 -4.605 -6.843 1.00 78.19 130 ASP A N 1
ATOM 1059 C CA . ASP A 1 130 ? -5.065 -4.887 -6.305 1.00 78.19 130 ASP A CA 1
ATOM 1060 C C . ASP A 1 130 ? -5.842 -5.923 -7.133 1.00 78.19 130 ASP A C 1
ATOM 1062 O O . ASP A 1 130 ? -6.779 -6.562 -6.652 1.00 78.19 130 ASP A O 1
ATOM 1066 N N . LYS A 1 131 ? -5.482 -6.082 -8.412 1.00 80.88 131 LYS A N 1
ATOM 1067 C CA . LYS A 1 131 ? -6.117 -7.034 -9.333 1.00 80.88 131 LYS A CA 1
ATOM 1068 C C . LYS A 1 131 ? -5.468 -8.420 -9.278 1.00 80.88 131 LYS A C 1
ATOM 1070 O O . LYS A 1 131 ? -5.973 -9.344 -9.921 1.00 80.88 131 LYS A O 1
ATOM 1075 N N . TYR A 1 132 ? -4.342 -8.578 -8.577 1.00 84.94 132 TYR A N 1
ATOM 1076 C CA . TYR A 1 132 ? -3.584 -9.824 -8.595 1.00 84.94 132 TYR A CA 1
ATOM 1077 C C . TYR A 1 132 ? -4.302 -10.922 -7.796 1.00 84.94 132 TYR A C 1
ATOM 1079 O O . TYR A 1 132 ? -4.730 -10.696 -6.663 1.00 84.94 132 TYR A O 1
ATOM 1087 N N . PRO A 1 133 ? -4.447 -12.139 -8.350 1.00 86.56 133 PRO A N 1
ATOM 1088 C CA . PRO A 1 133 ? -5.230 -13.180 -7.705 1.00 86.56 133 PRO A CA 1
ATOM 1089 C C . PRO A 1 133 ? -4.583 -13.643 -6.396 1.00 86.56 133 PRO A C 1
ATOM 1091 O O . PRO A 1 133 ? -3.386 -13.932 -6.319 1.00 86.56 133 PRO A O 1
ATOM 1094 N N . VAL A 1 134 ? -5.412 -13.787 -5.365 1.00 86.62 134 VAL A N 1
ATOM 1095 C CA . VAL A 1 134 ? -5.003 -14.348 -4.078 1.00 86.62 134 VAL A CA 1
ATOM 1096 C C . VAL A 1 134 ? -4.950 -15.875 -4.183 1.00 86.62 134 VAL A C 1
ATOM 1098 O O . VAL A 1 134 ? -5.974 -16.546 -4.320 1.00 86.62 134 VAL A O 1
ATOM 1101 N N . GLU A 1 135 ? -3.756 -16.460 -4.073 1.00 89.19 135 GLU A N 1
ATOM 1102 C CA . GLU A 1 135 ? -3.576 -17.918 -4.062 1.00 89.19 135 GLU A CA 1
ATOM 1103 C C . GLU A 1 135 ? -3.904 -18.523 -2.682 1.00 89.19 135 GLU A C 1
ATOM 1105 O O . GLU A 1 135 ? -3.026 -18.901 -1.900 1.00 89.19 135 GLU A O 1
ATOM 1110 N N . VAL A 1 136 ? -5.204 -18.628 -2.382 1.00 89.12 136 VAL A N 1
ATOM 1111 C CA . VAL A 1 136 ? -5.741 -19.056 -1.075 1.00 89.12 136 VAL A CA 1
ATOM 1112 C C . VAL A 1 136 ? -5.147 -20.383 -0.587 1.00 89.12 136 VAL A C 1
ATOM 1114 O O . VAL A 1 136 ? -4.842 -20.523 0.597 1.00 89.12 136 VAL A O 1
ATOM 1117 N N . SER A 1 137 ? -4.968 -21.370 -1.470 1.00 89.75 137 SER A N 1
ATOM 1118 C CA . SER A 1 137 ? -4.424 -22.686 -1.102 1.00 89.75 137 SER A CA 1
ATOM 1119 C C . SER A 1 137 ? -2.982 -22.596 -0.594 1.00 89.75 137 SER A C 1
ATOM 1121 O O . SER A 1 137 ? -2.674 -23.157 0.461 1.00 89.75 137 SER A O 1
ATOM 1123 N N . LYS A 1 138 ? -2.116 -21.840 -1.284 1.00 87.69 138 LYS A N 1
ATOM 1124 C CA . LYS A 1 138 ? -0.723 -21.611 -0.873 1.00 87.69 138 LYS A CA 1
ATOM 1125 C C . LYS A 1 138 ? -0.641 -20.818 0.426 1.00 87.69 138 LYS A C 1
ATOM 1127 O O . LYS A 1 138 ? 0.130 -21.189 1.310 1.00 87.69 138 LYS A O 1
ATOM 1132 N N . LEU A 1 139 ? -1.450 -19.767 0.570 1.00 87.06 139 LEU A N 1
ATOM 1133 C CA . LEU A 1 139 ? -1.491 -18.968 1.799 1.00 87.06 139 LEU A CA 1
ATOM 1134 C C . LEU A 1 139 ? -1.933 -19.814 2.996 1.00 87.06 139 LEU A C 1
ATOM 1136 O O . LEU A 1 139 ? -1.251 -19.830 4.016 1.00 87.06 139 LEU A O 1
ATOM 1140 N N . ARG A 1 140 ? -2.998 -20.614 2.849 1.00 87.12 140 ARG A N 1
ATOM 1141 C CA . ARG A 1 140 ? -3.436 -21.558 3.892 1.00 87.12 140 ARG A CA 1
ATOM 1142 C C . ARG A 1 140 ? -2.347 -22.562 4.258 1.00 87.12 140 ARG A C 1
ATOM 1144 O O . ARG A 1 140 ? -2.171 -22.843 5.440 1.00 87.12 140 ARG A O 1
ATOM 1151 N N . ALA A 1 141 ? -1.622 -23.103 3.278 1.00 86.94 141 ALA A N 1
ATOM 1152 C CA . ALA A 1 141 ? -0.521 -24.027 3.542 1.00 86.94 141 ALA A CA 1
ATOM 1153 C C . ALA A 1 141 ? 0.602 -23.356 4.352 1.00 86.94 141 ALA A C 1
ATOM 1155 O O . ALA A 1 141 ? 1.037 -23.920 5.354 1.00 86.94 141 ALA A O 1
ATOM 1156 N N . LYS A 1 142 ? 1.009 -22.132 3.983 1.00 84.88 142 LYS A N 1
ATOM 1157 C CA . LYS A 1 142 ? 2.019 -21.354 4.724 1.00 84.88 142 LYS A CA 1
ATOM 1158 C C . LYS A 1 142 ? 1.567 -21.015 6.146 1.00 84.88 142 LYS A C 1
ATOM 1160 O O . LYS A 1 142 ? 2.329 -21.208 7.089 1.00 84.88 142 LYS A O 1
ATOM 1165 N N . LEU A 1 143 ? 0.323 -20.570 6.316 1.00 81.88 143 LEU A N 1
ATOM 1166 C CA . LEU A 1 143 ? -0.231 -20.230 7.631 1.00 81.88 143 LEU A CA 1
ATOM 1167 C C . LEU A 1 143 ? -0.326 -21.454 8.550 1.00 81.88 143 LEU A C 1
ATOM 1169 O O . LEU A 1 143 ? -0.049 -21.344 9.735 1.00 81.88 143 LEU A O 1
ATOM 1173 N N . ARG A 1 144 ? -0.644 -22.640 8.013 1.00 81.81 144 ARG A N 1
ATOM 1174 C CA . ARG A 1 144 ? -0.653 -23.896 8.788 1.00 81.81 144 ARG A CA 1
ATOM 1175 C C . ARG A 1 144 ? 0.738 -24.337 9.248 1.00 81.81 144 ARG A C 1
ATOM 1177 O O . ARG A 1 144 ? 0.840 -25.017 10.262 1.00 81.81 144 ARG A O 1
ATOM 1184 N N . GLN A 1 145 ? 1.788 -23.987 8.502 1.00 77.19 145 GLN A N 1
ATOM 1185 C CA . GLN A 1 145 ? 3.177 -24.289 8.869 1.00 77.19 145 GLN A CA 1
ATOM 1186 C C . GLN A 1 145 ? 3.705 -23.356 9.967 1.00 77.19 145 GLN A C 1
ATOM 1188 O O . GLN A 1 145 ? 4.570 -23.756 10.744 1.00 77.19 145 GLN A O 1
ATOM 1193 N N . LYS A 1 146 ? 3.183 -22.126 10.060 1.00 70.31 146 LYS A N 1
ATOM 1194 C CA . LYS A 1 146 ? 3.477 -21.202 11.160 1.00 70.31 146 LYS A CA 1
ATOM 1195 C C . LYS A 1 146 ? 2.662 -21.623 12.393 1.00 70.31 146 LYS A C 1
ATOM 1197 O O . LYS A 1 146 ? 1.469 -21.372 12.497 1.00 70.31 146 LYS A O 1
ATOM 1202 N N . THR A 1 147 ? 3.305 -22.333 13.316 1.00 54.06 147 THR A N 1
ATOM 1203 C CA . THR A 1 147 ? 2.709 -22.898 14.539 1.00 54.06 147 THR A CA 1
ATOM 1204 C C . THR A 1 147 ? 1.954 -21.868 15.390 1.00 54.06 147 THR A C 1
ATOM 1206 O O . THR A 1 147 ? 2.582 -20.977 15.951 1.00 54.06 147 THR A O 1
ATOM 1209 N N . SER A 1 148 ? 0.639 -22.079 15.560 1.00 59.44 148 SER A N 1
ATOM 1210 C CA . SER A 1 148 ? -0.330 -21.418 16.467 1.00 59.44 148 SER A CA 1
ATOM 1211 C C . SER A 1 148 ? -0.369 -19.880 16.445 1.00 59.44 148 SER A C 1
ATOM 1213 O O . SER A 1 148 ? 0.662 -19.229 16.588 1.00 59.44 148 SER A O 1
ATOM 1215 N N . CYS A 1 149 ? -1.567 -19.284 16.388 1.00 59.66 149 CYS A N 1
ATOM 1216 C CA . CYS A 1 149 ? -1.768 -17.829 16.507 1.00 59.66 149 CYS A CA 1
ATOM 1217 C C . CYS A 1 149 ? -0.996 -17.211 17.694 1.00 59.66 149 CYS A C 1
ATOM 1219 O O . CYS A 1 149 ? -0.432 -16.126 17.574 1.00 59.66 149 CYS A O 1
ATOM 1221 N N . GLY A 1 150 ? -0.812 -17.974 18.780 1.00 58.53 150 GLY A N 1
ATOM 1222 C CA . GLY A 1 150 ? -0.027 -17.576 19.951 1.00 58.53 150 GLY A CA 1
ATOM 1223 C C . GLY A 1 150 ? 1.468 -17.294 19.717 1.00 58.53 150 GLY A C 1
ATOM 1224 O O . GLY A 1 150 ? 2.087 -16.658 20.565 1.00 58.53 150 GLY A O 1
ATOM 1225 N N . SER A 1 151 ? 2.083 -17.719 18.604 1.00 59.16 151 SER A N 1
ATOM 1226 C CA . SER A 1 151 ? 3.461 -17.313 18.258 1.00 59.16 151 SER A CA 1
ATOM 1227 C C . SER A 1 151 ? 3.519 -15.954 17.550 1.00 59.16 151 SER A C 1
ATOM 1229 O O . SER A 1 151 ? 4.502 -15.232 17.709 1.00 59.16 151 SER A O 1
ATOM 1231 N N . LEU A 1 152 ? 2.450 -15.572 16.840 1.00 57.56 152 LEU A N 1
ATOM 1232 C CA . LEU A 1 152 ? 2.274 -14.231 16.272 1.00 57.56 152 LEU A CA 1
ATOM 1233 C C . LEU A 1 152 ? 1.924 -13.202 17.362 1.00 57.56 152 LEU A C 1
ATOM 1235 O O . LEU A 1 152 ? 2.282 -12.037 17.219 1.00 57.56 152 LEU A O 1
ATOM 1239 N N . ALA A 1 153 ? 1.295 -13.644 18.458 1.00 55.06 153 ALA A N 1
ATOM 1240 C CA . ALA A 1 153 ? 0.877 -12.816 19.594 1.00 55.06 153 ALA A CA 1
ATOM 1241 C C . ALA A 1 153 ? 2.014 -12.414 20.561 1.00 55.06 153 ALA A C 1
ATOM 1243 O O . ALA A 1 153 ? 1.867 -11.475 21.335 1.00 55.06 153 ALA A O 1
ATOM 1244 N N . LYS A 1 154 ? 3.169 -13.099 20.537 1.00 53.12 154 LYS A N 1
ATOM 1245 C CA . LYS A 1 154 ? 4.275 -12.861 21.493 1.00 53.12 154 LYS A CA 1
ATOM 1246 C C . LYS A 1 154 ? 5.149 -11.643 21.193 1.00 53.12 154 LYS A C 1
ATOM 1248 O O . LYS A 1 154 ? 6.071 -11.362 21.955 1.00 53.12 154 LYS A O 1
ATOM 1253 N N . SER A 1 155 ? 4.912 -10.931 20.096 1.00 54.69 155 SER A N 1
ATOM 1254 C CA . SER A 1 155 ? 5.594 -9.660 19.869 1.00 54.69 155 SER A CA 1
ATOM 1255 C C . SER A 1 155 ? 4.881 -8.569 20.666 1.00 54.69 155 SER A C 1
ATOM 1257 O O . SER A 1 155 ? 3.715 -8.311 20.381 1.00 54.69 155 SER A O 1
ATOM 1259 N N . GLU A 1 156 ? 5.568 -7.931 21.619 1.00 52.25 156 GLU A N 1
ATOM 1260 C CA . GLU A 1 156 ? 5.138 -6.699 22.304 1.00 52.25 156 GLU A CA 1
ATOM 1261 C C . GLU A 1 156 ? 4.926 -5.558 21.295 1.00 52.25 156 GLU A C 1
ATOM 1263 O O . GLU A 1 156 ? 5.731 -4.639 21.156 1.00 52.25 156 GLU A O 1
ATOM 1268 N N . ASN A 1 157 ? 3.842 -5.629 20.536 1.00 63.31 157 ASN A N 1
ATOM 1269 C CA . ASN A 1 157 ? 3.504 -4.654 19.525 1.00 63.31 157 ASN A CA 1
ATOM 1270 C C . ASN A 1 157 ? 2.210 -3.985 19.950 1.00 63.31 157 ASN A C 1
ATOM 1272 O O . ASN A 1 157 ? 1.135 -4.571 19.872 1.00 63.31 157 ASN A O 1
ATOM 1276 N N . SER A 1 158 ? 2.312 -2.732 20.393 1.00 80.56 158 SER A N 1
ATOM 1277 C CA . SER A 1 158 ? 1.139 -1.870 20.446 1.00 80.56 158 SER A CA 1
ATOM 1278 C C . SER A 1 158 ? 0.516 -1.806 19.053 1.00 80.56 158 SER A C 1
ATOM 1280 O O . SER A 1 158 ? 1.232 -1.788 18.046 1.00 80.56 158 SER A O 1
ATOM 1282 N N . VAL A 1 159 ? -0.816 -1.734 18.983 1.00 83.56 159 VAL A N 1
ATOM 1283 C CA . VAL A 1 159 ? -1.525 -1.590 17.703 1.00 83.56 159 VAL A CA 1
ATOM 1284 C C . VAL A 1 159 ? -0.943 -0.428 16.903 1.00 83.56 159 VAL A C 1
ATOM 1286 O O . VAL A 1 159 ? -0.661 -0.586 15.721 1.00 83.56 159 VAL A O 1
ATOM 1289 N N . SER A 1 160 ? -0.612 0.680 17.572 1.00 77.62 160 SER A N 1
ATOM 1290 C CA . SER A 1 160 ? 0.036 1.864 16.995 1.00 77.62 160 SER A CA 1
ATOM 1291 C C . SER A 1 160 ? 1.316 1.579 16.194 1.00 77.62 160 SER A C 1
ATOM 1293 O O . SER A 1 160 ? 1.634 2.342 15.287 1.00 77.62 160 SER A O 1
ATOM 1295 N N . ASN A 1 161 ? 2.041 0.493 16.482 1.00 88.69 161 ASN A N 1
ATOM 1296 C CA . ASN A 1 161 ? 3.262 0.126 15.762 1.00 88.69 161 ASN A CA 1
ATOM 1297 C C . ASN A 1 161 ? 3.017 -0.770 14.539 1.00 88.69 161 ASN A C 1
ATOM 1299 O O . ASN A 1 161 ? 3.909 -0.872 13.694 1.00 88.69 161 ASN A O 1
ATOM 1303 N N . LEU A 1 162 ? 1.847 -1.407 14.411 1.00 91.62 162 LEU A N 1
ATOM 1304 C CA . LEU A 1 162 ? 1.564 -2.349 13.319 1.00 91.62 162 LEU A CA 1
ATOM 1305 C C . LEU A 1 162 ? 1.627 -1.669 11.944 1.00 91.62 162 LEU A C 1
ATOM 1307 O O . LEU A 1 162 ? 2.211 -2.224 11.014 1.00 91.62 162 LEU A O 1
ATOM 1311 N N . LEU A 1 163 ? 1.122 -0.436 11.835 1.00 92.19 163 LEU A N 1
ATOM 1312 C CA . LEU A 1 163 ? 1.161 0.336 10.591 1.00 92.19 163 LEU A CA 1
ATOM 1313 C C . LEU A 1 163 ? 2.602 0.604 10.124 1.00 92.19 163 LEU A C 1
ATOM 1315 O O . LEU A 1 163 ? 2.956 0.332 8.977 1.00 92.19 163 LEU A O 1
ATOM 1319 N N . LEU A 1 164 ? 3.463 1.064 11.037 1.00 92.81 164 LEU A N 1
ATOM 1320 C CA . LEU A 1 164 ? 4.881 1.310 10.756 1.00 92.81 164 LEU A CA 1
ATOM 1321 C C . LEU A 1 164 ? 5.636 0.014 10.420 1.00 92.81 164 LEU A C 1
ATOM 1323 O O . LEU A 1 164 ? 6.563 0.019 9.611 1.00 92.81 164 LEU A O 1
ATOM 1327 N N . GLN A 1 165 ? 5.267 -1.107 11.039 1.00 92.31 165 GLN A N 1
ATOM 1328 C CA . GLN A 1 165 ? 5.867 -2.406 10.734 1.00 92.31 165 GLN A CA 1
ATOM 1329 C C . GLN A 1 165 ? 5.492 -2.900 9.338 1.00 92.31 165 GLN A C 1
ATOM 1331 O O . GLN A 1 165 ? 6.382 -3.352 8.617 1.00 92.31 165 GLN A O 1
ATOM 1336 N N . ASN A 1 166 ? 4.223 -2.766 8.939 1.00 93.31 166 ASN A N 1
ATOM 1337 C CA . ASN A 1 166 ? 3.791 -3.091 7.580 1.00 93.31 166 ASN A CA 1
ATOM 1338 C C . ASN A 1 166 ? 4.490 -2.205 6.552 1.00 93.31 166 ASN A C 1
ATOM 1340 O O . ASN A 1 166 ? 5.057 -2.732 5.598 1.00 93.31 166 ASN A O 1
ATOM 1344 N N . GLU A 1 167 ? 4.564 -0.892 6.793 1.00 94.88 167 GLU A N 1
ATOM 1345 C CA . GLU A 1 167 ? 5.324 0.014 5.928 1.00 94.88 167 GLU A CA 1
ATOM 1346 C C . GLU A 1 167 ? 6.774 -0.462 5.758 1.00 94.88 167 GLU A C 1
ATOM 1348 O O . GLU A 1 167 ? 7.265 -0.591 4.636 1.00 94.88 167 GLU A O 1
ATOM 1353 N N . ARG A 1 168 ? 7.467 -0.755 6.866 1.00 95.44 168 ARG A N 1
ATOM 1354 C CA . ARG A 1 168 ? 8.863 -1.216 6.839 1.00 95.44 168 ARG A CA 1
ATOM 1355 C C . ARG A 1 168 ? 9.018 -2.532 6.093 1.00 95.44 168 ARG A C 1
ATOM 1357 O O . ARG A 1 168 ? 9.961 -2.661 5.317 1.00 95.44 168 ARG A O 1
ATOM 1364 N N . PHE A 1 169 ? 8.119 -3.489 6.312 1.00 95.81 169 PHE A N 1
ATOM 1365 C CA . PHE A 1 169 ? 8.134 -4.759 5.592 1.00 95.81 169 PHE A CA 1
ATOM 1366 C C . PHE A 1 169 ? 8.003 -4.534 4.083 1.00 95.81 169 PHE A C 1
ATOM 1368 O O . PHE A 1 169 ? 8.826 -5.031 3.315 1.00 95.81 169 PHE A O 1
ATOM 1375 N N . THR A 1 170 ? 7.020 -3.734 3.666 1.00 96.56 170 THR A N 1
ATOM 1376 C CA . THR A 1 170 ? 6.778 -3.404 2.256 1.00 96.56 170 THR A CA 1
ATOM 1377 C C . THR A 1 170 ? 7.979 -2.692 1.643 1.00 96.56 170 THR A C 1
ATOM 1379 O O . THR A 1 170 ? 8.433 -3.076 0.569 1.00 96.56 170 THR A O 1
ATOM 1382 N N . GLN A 1 171 ? 8.559 -1.710 2.342 1.00 96.12 171 GLN A N 1
ATOM 1383 C CA . GLN A 1 171 ? 9.773 -1.012 1.903 1.00 96.12 171 GLN A CA 1
ATOM 1384 C C . GLN A 1 171 ? 10.958 -1.974 1.738 1.00 96.12 171 GLN A C 1
ATOM 1386 O O . GLN A 1 171 ? 11.632 -1.930 0.716 1.00 96.12 171 GLN A O 1
ATOM 1391 N N . ILE A 1 172 ? 11.194 -2.879 2.693 1.00 96.88 172 ILE A N 1
ATOM 1392 C CA . ILE A 1 172 ? 12.262 -3.885 2.580 1.00 96.88 172 ILE A CA 1
ATOM 1393 C C . ILE A 1 172 ? 12.024 -4.783 1.369 1.00 96.88 172 ILE A C 1
ATOM 1395 O O . ILE A 1 172 ? 12.952 -5.030 0.603 1.00 96.88 172 ILE A O 1
ATOM 1399 N N . LEU A 1 173 ? 10.790 -5.257 1.176 1.00 97.00 173 LEU A N 1
ATOM 1400 C CA . LEU A 1 173 ? 10.464 -6.120 0.048 1.00 97.00 173 LEU A CA 1
ATOM 1401 C C . LEU A 1 173 ? 10.661 -5.395 -1.292 1.00 97.00 173 LEU A C 1
ATOM 1403 O O . LEU A 1 173 ? 11.147 -6.004 -2.245 1.00 97.00 173 LEU A O 1
ATOM 1407 N N . LEU A 1 174 ? 10.352 -4.099 -1.352 1.00 96.94 174 LEU A N 1
ATOM 1408 C CA . LEU A 1 174 ? 10.576 -3.272 -2.535 1.00 96.94 174 LEU A CA 1
ATOM 1409 C C . LEU A 1 174 ? 12.055 -3.154 -2.914 1.00 96.94 174 LEU A C 1
ATOM 1411 O O . LEU A 1 174 ? 12.371 -3.113 -4.099 1.00 96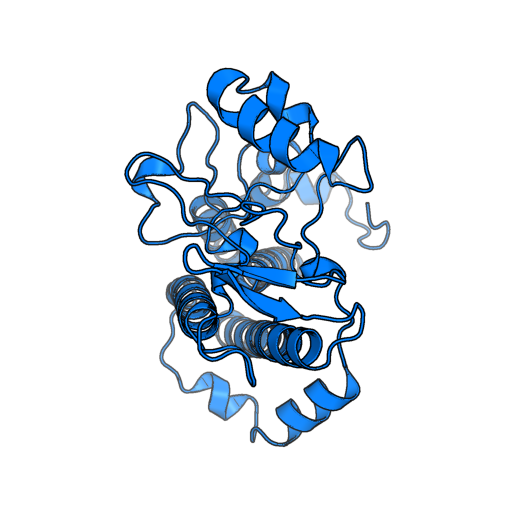.94 174 LEU A O 1
ATOM 1415 N N . GLU A 1 175 ? 12.960 -3.158 -1.942 1.00 97.19 175 GLU A N 1
ATOM 1416 C CA . GLU A 1 175 ? 14.405 -3.115 -2.195 1.00 97.19 175 GLU A CA 1
ATOM 1417 C C . GLU A 1 175 ? 14.996 -4.500 -2.534 1.00 97.19 175 GLU A C 1
ATOM 1419 O O . GLU A 1 175 ? 16.194 -4.618 -2.793 1.00 97.19 175 GLU A O 1
ATOM 1424 N N . THR A 1 176 ? 14.191 -5.573 -2.550 1.00 96.88 176 THR A N 1
ATOM 1425 C CA . THR A 1 176 ? 14.700 -6.900 -2.927 1.00 96.88 176 THR A CA 1
ATOM 1426 C C . THR A 1 176 ? 14.916 -7.018 -4.441 1.00 96.88 176 THR A C 1
ATOM 1428 O O . THR A 1 176 ? 14.073 -6.548 -5.215 1.00 96.88 176 THR A O 1
ATOM 1431 N N . PRO A 1 177 ? 16.013 -7.669 -4.886 1.00 97.19 177 PRO A N 1
ATOM 1432 C CA . PRO A 1 177 ? 16.257 -7.915 -6.302 1.00 97.19 177 PRO A CA 1
ATOM 1433 C C . PRO A 1 177 ? 15.156 -8.756 -6.938 1.00 97.19 177 PRO A C 1
ATOM 1435 O O . PRO A 1 177 ? 14.619 -9.687 -6.325 1.00 97.19 177 PRO A O 1
ATOM 1438 N N . ILE A 1 178 ? 14.865 -8.466 -8.201 1.00 97.50 178 ILE A N 1
ATOM 1439 C CA . ILE A 1 178 ? 14.002 -9.317 -9.010 1.00 97.50 178 ILE A CA 1
ATOM 1440 C C . ILE A 1 178 ? 14.844 -10.498 -9.499 1.00 97.50 178 ILE A C 1
ATOM 1442 O O . ILE A 1 178 ? 15.909 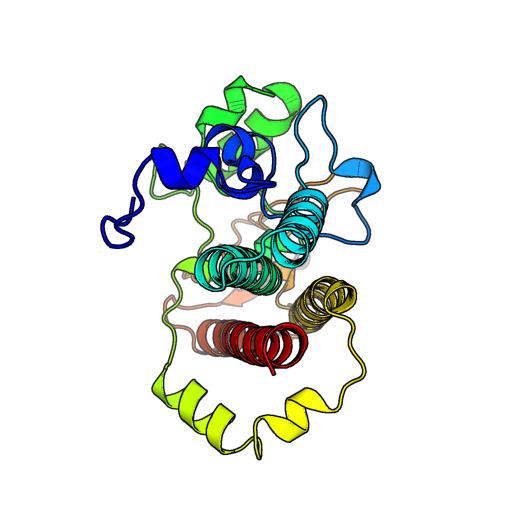-10.320 -10.092 1.00 97.50 178 ILE A O 1
ATOM 1446 N N . ILE A 1 179 ? 14.373 -11.720 -9.236 1.00 95.00 179 ILE A N 1
ATOM 1447 C CA . ILE A 1 179 ? 15.043 -12.949 -9.681 1.00 95.00 179 ILE A CA 1
ATOM 1448 C C . ILE A 1 179 ? 15.241 -12.891 -11.203 1.00 95.00 179 ILE A C 1
ATOM 1450 O O . ILE A 1 179 ? 14.336 -12.482 -11.933 1.00 95.00 179 ILE A O 1
ATOM 1454 N N . GLU A 1 180 ? 16.444 -13.266 -11.648 1.00 93.88 180 GLU A N 1
ATOM 1455 C CA . GLU A 1 180 ? 16.899 -13.217 -13.051 1.00 93.88 180 GLU A CA 1
ATOM 1456 C C . GLU A 1 180 ? 17.006 -11.805 -13.657 1.00 93.88 180 GLU A C 1
ATOM 1458 O O . GLU A 1 180 ? 17.313 -11.662 -14.836 1.00 93.88 180 GLU A O 1
ATOM 1463 N N . CYS A 1 181 ? 16.838 -10.753 -12.851 1.00 94.81 181 CYS A N 1
ATOM 1464 C CA . CYS A 1 181 ? 16.944 -9.359 -13.275 1.00 94.81 181 CYS A CA 1
ATOM 1465 C C . CYS A 1 181 ? 17.806 -8.559 -12.296 1.00 94.81 181 CYS A C 1
ATOM 1467 O O . CYS A 1 181 ? 17.329 -7.661 -11.609 1.00 94.81 181 CYS A O 1
ATOM 1469 N N . SER A 1 182 ? 19.100 -8.888 -12.243 1.00 87.75 182 SER A N 1
ATOM 1470 C CA . SER A 1 182 ? 20.058 -8.400 -11.235 1.00 87.75 182 SER A CA 1
ATOM 1471 C C . SER A 1 182 ? 20.209 -6.878 -11.145 1.00 87.75 182 SER A C 1
ATOM 1473 O O . SER A 1 182 ? 20.633 -6.379 -10.108 1.00 87.75 182 SER A O 1
ATOM 1475 N N . ASN A 1 183 ? 19.867 -6.145 -12.207 1.00 93.88 183 ASN A N 1
ATOM 1476 C CA . ASN A 1 183 ? 19.936 -4.679 -12.242 1.00 93.88 183 ASN A CA 1
ATOM 1477 C C . ASN A 1 183 ? 18.660 -4.007 -11.711 1.00 93.88 183 ASN A C 1
ATOM 1479 O O . ASN A 1 183 ? 18.599 -2.783 -11.617 1.00 93.88 183 ASN A O 1
ATOM 1483 N N . PHE A 1 184 ? 17.639 -4.795 -11.371 1.00 96.56 184 PHE A N 1
ATOM 1484 C CA . PHE A 1 184 ? 16.328 -4.305 -10.983 1.00 96.56 184 PHE A CA 1
ATOM 1485 C C . PHE A 1 184 ? 15.922 -4.839 -9.613 1.00 96.56 184 PHE A C 1
ATOM 1487 O O . PHE A 1 184 ? 16.142 -5.999 -9.258 1.00 96.56 184 PHE A O 1
ATOM 1494 N N . VAL A 1 185 ? 15.264 -3.971 -8.858 1.00 97.50 185 VAL A N 1
ATOM 1495 C CA . VAL A 1 185 ? 14.571 -4.307 -7.614 1.00 97.50 185 VAL A CA 1
ATOM 1496 C C . VAL A 1 185 ? 13.080 -4.089 -7.825 1.00 97.50 185 VAL A C 1
ATOM 1498 O O . VAL A 1 185 ? 12.672 -3.423 -8.775 1.00 97.50 185 VAL A O 1
ATOM 1501 N N . TRP A 1 186 ? 12.232 -4.612 -6.946 1.00 97.00 186 TRP A N 1
ATOM 1502 C CA . TRP A 1 186 ? 10.785 -4.415 -7.088 1.00 97.00 186 TRP A CA 1
ATOM 1503 C C . TRP A 1 186 ? 10.382 -2.942 -7.100 1.00 97.00 186 TRP A C 1
ATOM 1505 O O . TRP A 1 186 ? 9.502 -2.544 -7.856 1.00 97.00 186 TRP A O 1
ATOM 1515 N N . LYS A 1 187 ? 11.088 -2.096 -6.350 1.00 96.19 187 LYS A N 1
ATOM 1516 C CA . LYS A 1 187 ? 10.900 -0.646 -6.365 1.00 96.19 187 LYS A CA 1
ATOM 1517 C C . LYS A 1 187 ? 11.033 -0.031 -7.757 1.00 96.19 187 LYS A C 1
ATOM 1519 O O . LYS A 1 187 ? 10.455 1.020 -7.982 1.00 96.19 187 LYS A O 1
ATOM 1524 N N . SER A 1 188 ? 11.729 -0.670 -8.697 1.00 95.56 188 SER A N 1
ATOM 1525 C CA . SER A 1 188 ? 11.943 -0.155 -10.051 1.00 95.56 188 SER A CA 1
ATOM 1526 C C . SER A 1 188 ? 10.654 0.066 -10.858 1.00 95.56 188 SER A C 1
ATOM 1528 O O . SER A 1 188 ? 10.708 0.810 -11.831 1.00 95.56 188 SER A O 1
ATOM 1530 N N . PHE A 1 189 ? 9.500 -0.491 -10.462 1.00 93.94 189 PHE A N 1
ATOM 1531 C CA . PHE A 1 189 ? 8.188 -0.164 -11.058 1.00 93.94 189 PHE A CA 1
ATOM 1532 C C . PHE A 1 189 ? 7.625 1.198 -10.612 1.00 93.94 189 PHE A C 1
ATOM 1534 O O . PHE A 1 189 ? 6.639 1.686 -11.171 1.00 93.94 189 PHE A O 1
ATOM 1541 N N . TRP A 1 190 ? 8.244 1.837 -9.620 1.00 92.62 190 TRP A N 1
ATOM 1542 C CA . TRP A 1 190 ? 7.780 3.075 -9.009 1.00 92.62 190 TRP A CA 1
ATOM 1543 C C . TRP A 1 190 ? 8.925 4.081 -8.859 1.00 92.62 190 TRP A C 1
ATOM 1545 O O . TRP A 1 190 ? 10.076 3.745 -8.597 1.00 92.62 190 TRP A O 1
ATOM 1555 N N . THR A 1 191 ? 8.608 5.362 -8.989 1.00 90.50 191 THR A N 1
ATOM 1556 C CA . THR A 1 191 ? 9.510 6.465 -8.670 1.00 90.50 191 THR A CA 1
ATOM 1557 C C . THR A 1 191 ? 9.053 7.091 -7.354 1.00 90.50 191 THR A C 1
ATOM 1559 O O . THR A 1 191 ? 7.913 7.564 -7.282 1.00 90.50 191 THR A O 1
ATOM 1562 N N . PRO A 1 192 ? 9.907 7.125 -6.315 1.00 91.56 192 PRO A N 1
ATOM 1563 C CA . PRO A 1 192 ? 9.546 7.736 -5.044 1.00 91.56 192 PRO A CA 1
ATOM 1564 C C . PRO A 1 192 ? 9.271 9.242 -5.197 1.00 91.56 192 PRO A C 1
ATOM 1566 O O . PRO A 1 192 ? 9.754 9.868 -6.146 1.00 91.56 192 PRO A O 1
ATOM 1569 N N . PRO A 1 193 ? 8.516 9.843 -4.261 1.00 90.50 193 PRO A N 1
ATOM 1570 C CA . PRO A 1 193 ? 8.323 11.288 -4.227 1.00 90.50 193 PRO A CA 1
ATOM 1571 C C . PRO A 1 193 ? 9.651 12.041 -4.110 1.00 90.50 193 PRO A C 1
ATOM 1573 O O . PRO A 1 193 ? 10.596 11.573 -3.468 1.00 90.50 193 PRO A O 1
ATOM 1576 N N . LYS A 1 194 ? 9.697 13.247 -4.681 1.00 89.44 194 LYS A N 1
ATOM 1577 C CA . LYS A 1 194 ? 10.795 14.199 -4.457 1.00 89.44 194 LYS A CA 1
ATOM 1578 C C . LYS A 1 194 ? 10.770 14.739 -3.024 1.00 89.44 194 LYS A C 1
ATOM 1580 O O . LYS A 1 194 ? 9.786 14.591 -2.309 1.00 89.44 194 LYS A O 1
ATOM 1585 N N . GLU A 1 195 ? 11.845 15.408 -2.607 1.00 85.38 195 GLU A N 1
ATOM 1586 C CA . GLU A 1 195 ? 12.023 15.882 -1.224 1.00 85.38 195 GLU A CA 1
ATOM 1587 C C . GLU A 1 195 ? 10.882 16.776 -0.706 1.00 85.38 195 GLU A C 1
ATOM 1589 O O . GLU A 1 195 ? 10.597 16.760 0.485 1.00 85.38 195 GLU A O 1
ATOM 1594 N N . ASN A 1 196 ? 10.224 17.534 -1.585 1.00 87.12 196 ASN A N 1
ATOM 1595 C CA . ASN A 1 196 ? 9.133 18.457 -1.265 1.00 87.12 196 ASN A CA 1
ATOM 1596 C C . ASN A 1 196 ? 7.759 17.993 -1.780 1.00 87.12 196 ASN A C 1
ATOM 1598 O O . ASN A 1 196 ? 6.814 18.785 -1.823 1.00 87.12 196 ASN A O 1
ATOM 1602 N N . GLU A 1 197 ? 7.649 16.736 -2.204 1.00 87.44 197 GLU A N 1
ATOM 1603 C CA . GLU A 1 197 ? 6.422 16.134 -2.717 1.00 87.44 197 GLU A CA 1
ATOM 1604 C C . GLU A 1 197 ? 6.001 14.979 -1.799 1.00 87.44 197 GLU A C 1
ATOM 1606 O O . GLU A 1 197 ? 6.834 14.307 -1.197 1.00 87.44 197 GLU A O 1
ATOM 1611 N N . TYR A 1 198 ? 4.695 14.739 -1.675 1.00 89.62 198 TYR A N 1
ATOM 1612 C CA . TYR A 1 198 ? 4.192 13.554 -0.974 1.00 89.62 198 TYR A CA 1
ATOM 1613 C C . TYR A 1 198 ? 4.008 12.364 -1.915 1.00 89.62 198 TYR A C 1
ATOM 1615 O O . TYR A 1 198 ? 4.319 11.231 -1.556 1.00 89.62 198 TYR A O 1
ATOM 1623 N N . PHE A 1 199 ? 3.535 12.636 -3.134 1.00 90.12 199 PHE A N 1
ATOM 1624 C CA . PHE A 1 199 ? 3.276 11.621 -4.146 1.00 90.12 199 PHE A CA 1
ATOM 1625 C C . PHE A 1 199 ? 4.476 11.400 -5.062 1.00 90.12 199 PHE A C 1
ATOM 1627 O O . PHE A 1 199 ? 5.056 12.350 -5.587 1.00 90.12 199 PHE A O 1
ATOM 1634 N N . GLY A 1 200 ? 4.805 10.130 -5.273 1.00 89.56 200 GLY A N 1
ATOM 1635 C CA . GLY A 1 200 ? 5.639 9.662 -6.367 1.00 89.56 200 GLY A CA 1
ATOM 1636 C C . GLY A 1 200 ? 4.830 9.446 -7.649 1.00 89.56 200 GLY A C 1
ATOM 1637 O O . GLY A 1 200 ? 3.756 10.019 -7.857 1.00 89.56 200 GLY A O 1
ATOM 1638 N N . ARG A 1 201 ? 5.356 8.591 -8.524 1.00 87.25 201 ARG A N 1
ATOM 1639 C CA . ARG A 1 201 ? 4.712 8.171 -9.782 1.00 87.25 201 ARG A CA 1
ATOM 1640 C C . ARG A 1 201 ? 5.094 6.737 -10.136 1.00 87.25 201 ARG A C 1
ATOM 1642 O O . ARG A 1 201 ? 6.077 6.227 -9.611 1.00 87.25 201 ARG A O 1
ATOM 1649 N N . TYR A 1 202 ? 4.356 6.091 -11.030 1.00 87.44 202 TYR A N 1
ATOM 1650 C CA . TYR A 1 202 ? 4.855 4.848 -11.619 1.00 87.44 202 TYR A CA 1
ATOM 1651 C C . TYR A 1 202 ? 6.109 5.143 -12.451 1.00 87.44 202 TYR A C 1
ATOM 1653 O O . TYR A 1 202 ? 6.306 6.257 -12.950 1.00 87.44 202 TYR A O 1
ATOM 1661 N N . ASN A 1 203 ? 6.993 4.162 -12.573 1.00 88.38 203 ASN A N 1
ATOM 1662 C CA . ASN A 1 203 ? 8.140 4.286 -13.455 1.00 88.38 203 ASN A CA 1
ATOM 1663 C C . ASN A 1 203 ? 7.738 3.835 -14.861 1.00 88.38 203 ASN A C 1
ATOM 1665 O O . ASN A 1 203 ? 7.843 2.659 -15.183 1.00 88.38 203 ASN A O 1
ATOM 1669 N N . ILE A 1 204 ? 7.271 4.776 -15.682 1.00 83.69 204 ILE A N 1
ATOM 1670 C CA . ILE A 1 204 ? 6.979 4.538 -17.111 1.00 83.69 204 ILE A CA 1
ATOM 1671 C C . ILE A 1 204 ? 7.990 5.228 -18.032 1.00 83.69 204 ILE A C 1
ATOM 1673 O O . ILE A 1 204 ? 7.761 5.355 -19.237 1.00 83.69 204 ILE A O 1
ATOM 1677 N N . GLU A 1 205 ? 9.078 5.749 -17.463 1.00 82.56 205 GLU A N 1
ATOM 1678 C CA . GLU A 1 205 ? 10.179 6.286 -18.258 1.00 82.56 205 GLU A CA 1
ATOM 1679 C C . GLU A 1 205 ? 10.743 5.167 -19.142 1.00 82.56 205 GLU A C 1
ATOM 1681 O O . GLU A 1 205 ? 10.629 3.993 -18.797 1.00 82.56 205 GLU A O 1
ATOM 1686 N N . ASN A 1 206 ? 11.295 5.513 -20.307 1.00 84.25 206 ASN A N 1
ATOM 1687 C CA . ASN A 1 206 ? 11.794 4.536 -21.284 1.00 84.25 206 ASN A CA 1
ATOM 1688 C C . ASN A 1 206 ? 10.755 3.473 -21.696 1.00 84.25 206 ASN A C 1
ATOM 1690 O O . ASN A 1 206 ? 11.101 2.325 -21.947 1.00 84.25 206 ASN A O 1
ATOM 1694 N N . GLU A 1 207 ? 9.472 3.854 -21.738 1.00 85.88 207 GLU A N 1
ATOM 1695 C CA . GLU A 1 207 ? 8.355 2.959 -22.082 1.00 85.88 207 GLU A CA 1
ATOM 1696 C C . GLU A 1 207 ? 8.187 1.768 -21.125 1.00 85.88 207 GLU A C 1
ATOM 1698 O O . GLU A 1 207 ? 7.544 0.774 -21.468 1.00 85.88 207 GLU A O 1
ATOM 1703 N N . ASN A 1 208 ? 8.714 1.891 -19.903 1.00 90.62 208 ASN A N 1
ATOM 1704 C CA . ASN A 1 208 ? 8.599 0.863 -18.883 1.00 90.62 208 ASN A CA 1
ATOM 1705 C C . ASN A 1 208 ? 7.137 0.492 -18.602 1.00 90.62 208 ASN A C 1
ATOM 1707 O O . ASN A 1 208 ? 6.225 1.330 -18.579 1.00 90.62 208 ASN A O 1
ATOM 1711 N N . ILE A 1 209 ? 6.940 -0.805 -18.393 1.00 91.44 209 ILE A N 1
ATOM 1712 C CA . ILE A 1 209 ? 5.645 -1.399 -18.072 1.00 91.44 209 ILE A CA 1
ATOM 1713 C C . ILE A 1 209 ? 5.213 -1.105 -16.636 1.00 91.44 209 ILE A C 1
ATOM 1715 O O . ILE A 1 209 ? 6.044 -0.924 -15.741 1.00 91.44 209 ILE A O 1
ATOM 1719 N N . LEU A 1 210 ? 3.902 -1.127 -16.393 1.00 89.31 210 LEU A N 1
ATOM 1720 C CA . LEU A 1 210 ? 3.384 -1.157 -15.028 1.00 89.31 210 LEU A CA 1
ATOM 1721 C C . LEU A 1 210 ? 3.553 -2.558 -14.426 1.00 89.31 210 LEU A C 1
ATOM 1723 O O . LEU A 1 210 ? 3.692 -3.561 -15.130 1.00 89.31 210 LEU A O 1
ATOM 1727 N N . PHE A 1 211 ? 3.504 -2.638 -13.097 1.00 92.00 211 PHE A N 1
ATOM 1728 C CA . PHE A 1 211 ? 3.478 -3.925 -12.410 1.00 92.00 211 PHE A CA 1
ATOM 1729 C C . PHE A 1 211 ? 2.323 -4.796 -12.943 1.00 92.00 211 PHE A C 1
ATOM 1731 O O . PHE A 1 211 ? 1.193 -4.322 -13.084 1.00 92.00 211 PHE A O 1
ATOM 1738 N N . GLY A 1 212 ? 2.607 -6.071 -13.224 1.00 91.25 212 GLY A N 1
ATOM 1739 C CA . GLY A 1 212 ? 1.627 -7.045 -13.716 1.00 91.25 212 GLY A CA 1
ATOM 1740 C C . GLY A 1 212 ? 1.316 -6.968 -15.216 1.00 91.25 212 GLY A C 1
ATOM 1741 O O . GLY A 1 212 ? 0.487 -7.742 -15.699 1.00 91.25 212 GLY A O 1
ATOM 1742 N N . GLU A 1 213 ? 1.951 -6.064 -15.962 1.00 90.88 213 GLU A N 1
ATOM 1743 C CA . GLU A 1 213 ? 1.818 -5.988 -17.418 1.00 90.88 213 GLU A CA 1
ATOM 1744 C C . GLU A 1 213 ? 2.876 -6.837 -18.136 1.00 90.88 213 GLU A C 1
ATOM 1746 O O . GLU A 1 213 ? 3.888 -7.240 -17.569 1.00 90.88 213 GLU A O 1
ATOM 1751 N N . LYS A 1 214 ? 2.635 -7.112 -19.421 1.00 94.19 214 LYS A N 1
ATOM 1752 C CA . LYS A 1 214 ? 3.627 -7.727 -20.306 1.00 94.19 214 LYS A CA 1
ATOM 1753 C C . LYS A 1 214 ? 4.494 -6.645 -20.944 1.00 94.19 214 LYS A C 1
ATOM 1755 O O . LYS A 1 214 ? 3.958 -5.680 -21.481 1.00 94.19 214 LYS A O 1
ATOM 1760 N N . GLY A 1 215 ? 5.804 -6.869 -20.991 1.00 94.94 215 GLY A N 1
ATOM 1761 C CA . GLY A 1 215 ? 6.759 -6.028 -21.712 1.00 94.94 215 GLY A CA 1
ATOM 1762 C C . GLY A 1 215 ? 8.107 -5.992 -21.008 1.00 94.94 215 GLY A C 1
ATOM 1763 O O . GLY A 1 215 ? 8.539 -7.010 -20.478 1.00 94.94 215 GLY A O 1
ATOM 1764 N N . ASN A 1 216 ? 8.779 -4.843 -21.018 1.00 95.69 216 ASN A N 1
ATOM 1765 C CA . ASN A 1 216 ? 10.127 -4.713 -20.477 1.00 95.69 216 ASN A CA 1
ATOM 1766 C C . ASN A 1 216 ? 10.209 -3.624 -19.413 1.00 95.69 216 ASN A C 1
ATOM 1768 O O . ASN A 1 216 ? 9.582 -2.571 -19.523 1.00 95.69 216 ASN A O 1
ATOM 1772 N N . LEU A 1 217 ? 11.041 -3.885 -18.414 1.00 95.19 217 LEU A N 1
ATOM 1773 C CA . LEU A 1 217 ? 11.562 -2.890 -17.498 1.00 95.19 217 LEU A CA 1
ATOM 1774 C C . LEU A 1 217 ? 13.003 -2.583 -17.904 1.00 95.19 217 LEU A C 1
ATOM 1776 O O . LEU A 1 217 ? 13.816 -3.497 -18.016 1.00 95.19 217 LEU A O 1
ATOM 1780 N N . THR A 1 218 ? 13.309 -1.315 -18.137 1.00 95.56 218 THR A N 1
ATOM 1781 C CA . THR A 1 218 ? 14.593 -0.841 -18.652 1.00 95.56 218 THR A CA 1
ATOM 1782 C C . THR A 1 218 ? 15.199 0.214 -17.732 1.00 95.56 218 THR A C 1
ATOM 1784 O O . THR A 1 218 ? 14.479 1.007 -17.113 1.00 95.56 218 THR A O 1
ATOM 1787 N N . ASP A 1 219 ? 16.528 0.208 -17.613 1.00 92.62 219 ASP A N 1
ATOM 1788 C CA . ASP A 1 219 ? 17.285 1.215 -16.866 1.00 92.62 219 ASP A CA 1
ATOM 1789 C C . ASP A 1 219 ? 17.950 2.244 -17.801 1.00 92.62 219 ASP A C 1
ATOM 1791 O O . ASP A 1 219 ? 17.879 2.155 -19.027 1.00 92.62 219 ASP A O 1
ATOM 1795 N N . SER A 1 220 ? 18.609 3.250 -17.221 1.00 88.88 220 SER A N 1
ATOM 1796 C CA . SER A 1 220 ? 19.307 4.296 -17.981 1.00 88.88 220 SER A CA 1
ATOM 1797 C C . SER A 1 220 ? 20.530 3.799 -18.759 1.00 88.88 220 SER A C 1
ATOM 1799 O O . SER A 1 220 ? 21.014 4.509 -19.636 1.00 88.88 220 SER A O 1
ATOM 1801 N N . ASN A 1 221 ? 21.048 2.615 -18.429 1.00 89.81 221 ASN A N 1
ATOM 1802 C CA . ASN A 1 221 ? 22.214 2.009 -19.071 1.00 89.81 221 ASN A CA 1
ATOM 1803 C C . ASN A 1 221 ? 21.810 1.049 -20.203 1.00 89.81 221 ASN A C 1
ATOM 1805 O O . ASN A 1 221 ? 22.676 0.426 -20.817 1.00 89.81 221 ASN A O 1
ATOM 1809 N N . GLY A 1 222 ? 20.509 0.918 -20.478 1.00 89.12 222 GLY A N 1
ATOM 1810 C CA . GLY A 1 222 ? 19.972 0.017 -21.493 1.00 89.12 222 GLY A CA 1
ATOM 1811 C C . GLY A 1 222 ? 19.866 -1.439 -21.038 1.00 89.12 222 GLY A C 1
ATOM 1812 O O . GLY A 1 222 ? 19.565 -2.301 -21.866 1.00 89.12 222 GLY A O 1
ATOM 1813 N N . ALA A 1 223 ? 20.080 -1.742 -19.751 1.00 93.81 223 ALA A N 1
ATOM 1814 C CA . ALA A 1 223 ? 19.718 -3.055 -19.236 1.00 93.81 223 ALA A CA 1
ATOM 1815 C C . ALA A 1 223 ? 18.199 -3.218 -19.310 1.00 93.81 223 ALA A C 1
ATOM 1817 O O . ALA A 1 223 ? 17.452 -2.260 -19.117 1.00 93.81 223 ALA A O 1
ATOM 1818 N N . SER A 1 224 ? 17.745 -4.438 -19.585 1.00 95.81 224 SER A N 1
ATOM 1819 C CA . SER A 1 224 ? 16.331 -4.751 -19.761 1.00 95.81 224 SER A CA 1
ATOM 1820 C C . SER A 1 224 ? 15.978 -6.051 -19.050 1.00 95.81 224 SER A C 1
ATOM 1822 O O . SER A 1 224 ? 16.768 -6.995 -19.033 1.00 95.81 224 SER A O 1
ATOM 1824 N N . CYS A 1 225 ? 14.788 -6.088 -18.467 1.00 97.00 225 CYS A N 1
ATOM 1825 C CA . CYS A 1 225 ? 14.184 -7.248 -17.835 1.00 97.00 225 CYS A CA 1
ATOM 1826 C C . CYS A 1 225 ? 12.788 -7.450 -18.426 1.00 97.00 225 CYS A C 1
ATOM 1828 O O . CYS A 1 225 ? 11.899 -6.618 -18.233 1.00 97.00 225 CYS A O 1
ATOM 1830 N N . SER A 1 226 ? 12.599 -8.543 -19.162 1.00 97.00 226 SER A N 1
ATOM 1831 C CA . SER A 1 226 ? 11.319 -8.872 -19.793 1.00 97.00 226 SER A CA 1
ATOM 1832 C C . SER A 1 226 ? 10.383 -9.572 -18.821 1.00 97.00 226 SER A C 1
ATOM 1834 O O . SER A 1 226 ? 10.829 -10.417 -18.049 1.00 97.00 226 SER A O 1
ATOM 1836 N N . PHE A 1 227 ? 9.092 -9.265 -18.907 1.00 97.12 227 PHE A N 1
ATOM 1837 C CA . PHE A 1 227 ? 8.015 -9.886 -18.144 1.00 97.12 227 PHE A CA 1
ATOM 1838 C C . PHE A 1 227 ? 6.875 -10.305 -19.068 1.00 97.12 227 PHE A C 1
ATOM 1840 O O . PHE A 1 227 ? 6.500 -9.580 -19.996 1.00 97.12 227 PHE A O 1
ATOM 1847 N N . ASP A 1 228 ? 6.276 -11.452 -18.766 1.00 95.19 228 ASP A N 1
ATOM 1848 C CA . ASP A 1 228 ? 4.984 -11.849 -19.317 1.00 95.19 228 ASP A CA 1
ATOM 1849 C C . ASP A 1 228 ? 3.832 -11.472 -18.373 1.00 95.19 228 ASP A C 1
ATOM 1851 O O . ASP A 1 228 ? 4.013 -11.237 -17.180 1.00 95.19 228 ASP A O 1
ATOM 1855 N N . LYS A 1 229 ? 2.603 -11.446 -18.898 1.00 88.56 229 LYS A N 1
ATOM 1856 C CA . LYS A 1 229 ? 1.409 -11.106 -18.104 1.00 88.56 229 LYS A CA 1
ATOM 1857 C C . LYS A 1 229 ? 1.211 -12.051 -16.906 1.00 88.56 229 LYS A C 1
ATOM 1859 O O . LYS A 1 229 ? 0.823 -11.618 -15.825 1.00 88.56 229 LYS A O 1
ATOM 1864 N N . ASP A 1 230 ? 1.523 -13.331 -17.103 1.00 90.00 230 ASP A N 1
ATOM 1865 C CA . ASP A 1 230 ? 1.408 -14.392 -16.098 1.00 90.00 230 ASP A CA 1
ATOM 1866 C C . ASP A 1 230 ? 2.772 -14.775 -15.499 1.00 90.00 230 ASP A C 1
ATOM 1868 O O . ASP A 1 230 ? 2.986 -15.930 -15.106 1.00 90.00 230 ASP A O 1
ATOM 1872 N N . ASP A 1 231 ? 3.707 -13.825 -15.441 1.00 94.56 231 ASP A N 1
ATOM 1873 C CA . ASP A 1 231 ? 5.034 -14.051 -14.882 1.00 94.56 231 ASP A CA 1
ATOM 1874 C C . ASP A 1 231 ? 4.959 -14.502 -13.415 1.00 94.56 231 ASP A C 1
ATOM 1876 O O . ASP A 1 231 ? 4.275 -13.911 -12.571 1.00 94.56 231 ASP A O 1
ATOM 1880 N N . VAL A 1 232 ? 5.674 -15.581 -13.093 1.00 94.19 232 VAL A N 1
ATOM 1881 C CA . VAL A 1 232 ? 5.680 -16.148 -11.740 1.00 94.19 232 VAL A CA 1
ATOM 1882 C C . VAL A 1 232 ? 6.266 -15.181 -10.715 1.00 94.19 232 VAL A C 1
ATOM 1884 O O . VAL A 1 232 ? 5.816 -15.175 -9.569 1.00 94.19 232 VAL A O 1
ATOM 1887 N N . ARG A 1 233 ? 7.193 -14.308 -11.125 1.00 95.62 233 ARG A N 1
ATOM 1888 C CA . ARG A 1 233 ? 7.852 -13.347 -10.236 1.00 95.62 233 ARG A CA 1
ATOM 1889 C C . ARG A 1 233 ? 6.843 -12.350 -9.670 1.00 95.62 233 ARG A C 1
ATOM 1891 O O . ARG A 1 233 ? 6.868 -12.091 -8.468 1.00 95.62 233 ARG A O 1
ATOM 1898 N N . TYR A 1 234 ? 5.910 -11.856 -10.491 1.00 95.00 234 TYR A N 1
ATOM 1899 C CA . TYR A 1 234 ? 4.820 -10.990 -10.025 1.00 95.00 234 TYR A CA 1
ATOM 1900 C C . TYR A 1 234 ? 3.937 -11.698 -8.996 1.00 95.00 234 TYR A C 1
ATOM 1902 O O . TYR A 1 234 ? 3.672 -11.147 -7.925 1.00 95.00 234 TYR A O 1
ATOM 1910 N N . ARG A 1 235 ? 3.524 -12.942 -9.289 1.00 92.69 235 ARG A N 1
ATOM 1911 C CA . ARG A 1 235 ? 2.697 -13.752 -8.374 1.00 92.69 235 ARG A CA 1
ATOM 1912 C C . ARG A 1 235 ? 3.384 -13.964 -7.034 1.00 92.69 235 ARG A C 1
ATOM 1914 O O . ARG A 1 235 ? 2.751 -13.813 -5.991 1.00 92.69 235 ARG A O 1
ATOM 1921 N N . GLU A 1 236 ? 4.662 -14.319 -7.046 1.00 93.50 236 GLU A N 1
ATOM 1922 C CA . GLU A 1 236 ? 5.415 -14.581 -5.821 1.00 93.50 236 GLU A CA 1
ATOM 1923 C C . GLU A 1 236 ? 5.624 -13.323 -4.981 1.00 93.50 236 GLU A C 1
ATOM 1925 O O . GLU A 1 236 ? 5.522 -13.387 -3.753 1.00 93.50 236 GLU A O 1
ATOM 1930 N N . PHE A 1 237 ? 5.875 -12.182 -5.624 1.00 95.88 237 PHE A N 1
ATOM 1931 C CA . PHE A 1 237 ? 5.955 -10.895 -4.942 1.00 95.88 237 PHE A CA 1
ATOM 1932 C C . PHE A 1 237 ? 4.618 -10.520 -4.292 1.00 95.88 237 PHE A C 1
ATOM 1934 O O . PHE A 1 237 ? 4.574 -10.306 -3.079 1.00 95.88 237 PHE A O 1
ATOM 1941 N N . ALA A 1 238 ? 3.519 -10.550 -5.054 1.00 95.06 238 ALA A N 1
ATOM 1942 C CA . ALA A 1 238 ? 2.178 -10.258 -4.544 1.00 95.06 238 ALA A CA 1
ATOM 1943 C C . ALA A 1 238 ? 1.788 -11.187 -3.380 1.00 95.06 238 ALA A C 1
ATOM 1945 O O . ALA A 1 238 ? 1.254 -10.746 -2.367 1.00 95.06 238 ALA A O 1
ATOM 1946 N N . GLN A 1 239 ? 2.135 -12.476 -3.454 1.00 93.56 239 GLN A N 1
ATOM 1947 C CA . GLN A 1 239 ? 1.867 -13.429 -2.372 1.00 93.56 239 GLN A CA 1
ATOM 1948 C C . GLN A 1 239 ? 2.582 -13.111 -1.062 1.00 93.56 239 GLN A C 1
ATOM 1950 O O . GLN A 1 239 ? 2.045 -13.427 -0.000 1.00 93.56 239 GLN A O 1
ATOM 1955 N N . LYS A 1 240 ? 3.793 -12.544 -1.107 1.00 94.94 240 LYS A N 1
ATOM 1956 C CA . LYS A 1 240 ? 4.498 -12.126 0.115 1.00 94.94 240 LYS A CA 1
ATOM 1957 C C . LYS A 1 240 ? 3.756 -10.977 0.797 1.00 94.94 240 LYS A C 1
ATOM 1959 O O . LYS A 1 240 ? 3.640 -10.993 2.017 1.00 94.94 240 LYS A O 1
ATOM 1964 N N . LEU A 1 241 ? 3.213 -10.047 0.012 1.00 95.38 241 LEU A N 1
ATOM 1965 C CA . LEU A 1 241 ? 2.407 -8.931 0.507 1.00 95.38 241 LEU A CA 1
ATOM 1966 C C . LEU A 1 241 ? 1.064 -9.409 1.070 1.00 95.38 241 LEU A C 1
ATOM 1968 O O . LEU A 1 241 ? 0.747 -9.101 2.213 1.00 95.38 241 LEU A O 1
ATOM 1972 N N . HIS A 1 242 ? 0.343 -10.272 0.344 1.00 94.00 242 HIS A N 1
ATOM 1973 C CA . HIS A 1 242 ? -0.901 -10.878 0.836 1.00 94.00 242 HIS A CA 1
ATOM 1974 C C . HIS A 1 242 ? -0.696 -11.660 2.140 1.00 94.00 242 HIS A C 1
ATOM 1976 O O . HIS A 1 242 ? -1.530 -11.610 3.039 1.00 94.00 242 HIS A O 1
ATOM 1982 N N . LEU A 1 243 ? 0.414 -12.396 2.260 1.00 92.56 243 LEU A N 1
ATOM 1983 C CA . LEU A 1 243 ? 0.727 -13.114 3.493 1.00 92.56 243 LEU A CA 1
ATOM 1984 C C . LEU A 1 243 ? 0.992 -12.150 4.655 1.00 92.56 243 LEU A C 1
ATOM 1986 O O . LEU A 1 243 ? 0.504 -12.396 5.754 1.00 92.56 243 LEU A O 1
ATOM 1990 N N . GLN A 1 244 ? 1.733 -11.065 4.413 1.00 93.19 244 GLN A N 1
ATOM 1991 C CA . GLN A 1 244 ? 1.988 -10.043 5.426 1.00 93.19 244 GLN A CA 1
ATOM 1992 C C . GLN A 1 244 ? 0.693 -9.371 5.892 1.00 93.19 244 GLN A C 1
ATOM 1994 O O . GLN A 1 244 ? 0.530 -9.167 7.092 1.00 93.19 244 GLN A O 1
ATOM 1999 N N . ALA A 1 245 ? -0.227 -9.069 4.971 1.00 92.94 245 ALA A N 1
ATOM 2000 C CA . ALA A 1 245 ? -1.528 -8.493 5.298 1.00 92.94 245 ALA A CA 1
ATOM 2001 C C . ALA A 1 245 ? -2.288 -9.394 6.285 1.00 92.94 245 ALA A C 1
ATOM 2003 O O . ALA A 1 245 ? -2.596 -8.973 7.397 1.00 92.94 245 ALA A O 1
ATOM 2004 N N . ILE A 1 246 ? -2.427 -10.682 5.946 1.00 91.19 246 ILE A N 1
ATOM 2005 C CA . ILE A 1 246 ? -3.105 -11.666 6.802 1.00 91.19 246 ILE A CA 1
ATOM 2006 C C . ILE A 1 246 ? -2.412 -11.812 8.163 1.00 91.19 246 ILE A C 1
ATOM 2008 O O . ILE A 1 246 ? -3.073 -11.886 9.197 1.00 91.19 246 ILE A O 1
ATOM 2012 N N . GLU A 1 247 ? -1.079 -11.887 8.192 1.00 89.12 247 GLU A N 1
ATOM 2013 C CA . GLU A 1 247 ? -0.340 -12.031 9.452 1.00 89.12 247 GLU A CA 1
ATOM 2014 C C . GLU A 1 247 ? -0.514 -10.820 10.365 1.00 89.12 247 GLU A C 1
ATOM 2016 O O . GLU A 1 247 ? -0.621 -10.981 11.584 1.00 89.12 247 GLU A O 1
ATOM 2021 N N . THR A 1 248 ? -0.568 -9.622 9.794 1.00 90.62 248 THR A N 1
ATOM 2022 C CA . THR A 1 248 ? -0.769 -8.397 10.560 1.00 90.62 248 THR A CA 1
ATOM 2023 C C . THR A 1 248 ? -2.220 -8.229 11.010 1.00 90.62 248 THR A C 1
ATOM 2025 O O . THR A 1 248 ? -2.432 -7.798 12.143 1.00 90.62 248 THR A O 1
ATOM 2028 N N . ASP A 1 249 ? -3.205 -8.672 10.228 1.00 91.31 249 ASP A N 1
ATOM 2029 C CA . ASP A 1 249 ? -4.604 -8.724 10.671 1.00 91.31 249 ASP A CA 1
ATOM 2030 C C . ASP A 1 249 ? -4.794 -9.674 11.851 1.00 91.31 249 ASP A C 1
ATOM 2032 O O . ASP A 1 249 ? -5.466 -9.338 12.825 1.00 91.31 249 ASP A O 1
ATOM 2036 N N . VAL A 1 250 ? -4.153 -10.847 11.821 1.00 88.19 250 VAL A N 1
ATOM 2037 C CA . VAL A 1 250 ? -4.179 -11.777 12.960 1.00 88.19 250 VAL A CA 1
ATOM 2038 C C . VAL A 1 250 ? -3.586 -11.116 14.207 1.00 88.19 250 VAL A C 1
ATOM 2040 O O . VAL A 1 250 ? -4.175 -11.217 15.279 1.00 88.19 250 VAL A O 1
ATOM 2043 N N . ARG A 1 251 ? -2.470 -10.384 14.080 1.00 87.50 251 ARG A N 1
ATOM 2044 C CA . ARG A 1 251 ? -1.879 -9.635 15.207 1.00 87.50 251 ARG A CA 1
ATOM 2045 C C . ARG A 1 251 ? -2.788 -8.517 15.706 1.00 87.50 251 ARG A C 1
ATOM 2047 O O . ARG A 1 251 ? -2.864 -8.306 16.913 1.00 87.50 251 ARG A O 1
ATOM 2054 N N . LEU A 1 252 ? -3.473 -7.811 14.808 1.00 91.25 252 LEU A N 1
ATOM 2055 C CA . LEU A 1 252 ? -4.447 -6.786 15.176 1.00 91.25 252 LEU A CA 1
ATOM 2056 C C . LEU A 1 252 ? -5.580 -7.398 16.007 1.00 91.25 252 LEU A C 1
ATOM 2058 O O . LEU A 1 252 ? -5.902 -6.878 17.075 1.00 91.25 252 LEU A O 1
ATOM 2062 N N . LEU A 1 253 ? -6.160 -8.502 15.529 1.00 89.31 253 LEU A N 1
ATOM 2063 C CA . LEU A 1 253 ? -7.250 -9.203 16.207 1.00 89.31 253 LEU A CA 1
ATOM 2064 C C . LEU A 1 253 ? -6.817 -9.726 17.577 1.00 89.31 253 LEU A C 1
ATOM 2066 O O . LEU A 1 253 ? -7.534 -9.509 18.548 1.00 89.31 253 LEU A O 1
ATOM 2070 N N . GLU A 1 254 ? -5.637 -10.342 17.667 1.00 84.88 254 GLU A N 1
ATOM 2071 C CA . GLU A 1 254 ? -5.055 -10.788 18.939 1.00 84.88 254 GLU A CA 1
ATOM 2072 C C . GLU A 1 254 ? -4.852 -9.619 19.908 1.00 84.88 254 GLU A C 1
ATOM 2074 O O . GLU A 1 254 ? -5.179 -9.731 21.077 1.00 84.88 254 GLU A O 1
ATOM 2079 N N . THR A 1 255 ? -4.376 -8.466 19.432 1.00 85.25 255 THR A N 1
ATOM 2080 C CA . THR A 1 255 ? -4.077 -7.324 20.316 1.00 85.25 255 THR A CA 1
ATOM 2081 C C . THR A 1 255 ? -5.336 -6.595 20.797 1.00 85.25 255 THR A C 1
ATOM 2083 O O . THR A 1 255 ? -5.331 -5.986 21.867 1.00 85.25 255 THR A O 1
ATOM 2086 N N . LEU A 1 256 ? -6.403 -6.582 19.991 1.00 87.38 256 LEU A N 1
ATOM 2087 C CA . LEU A 1 256 ? -7.615 -5.809 20.281 1.00 87.38 256 LEU A CA 1
ATOM 2088 C C . LEU A 1 256 ? -8.757 -6.632 20.880 1.00 87.38 256 LEU A C 1
ATOM 2090 O O . LEU A 1 256 ? -9.607 -6.057 21.565 1.00 87.38 256 LEU A O 1
ATOM 2094 N N . LEU A 1 257 ? -8.839 -7.929 20.579 1.00 81.75 257 LEU A N 1
ATOM 2095 C CA . LEU A 1 257 ? -10.020 -8.749 20.873 1.00 81.75 257 LEU A CA 1
ATOM 2096 C C . LEU A 1 257 ? -9.736 -9.998 21.716 1.00 81.75 257 LEU A C 1
ATOM 2098 O O . LEU A 1 257 ? -10.709 -10.604 22.174 1.00 81.75 257 LEU A O 1
ATOM 2102 N N . LEU A 1 258 ? -8.471 -10.387 21.906 1.00 70.75 258 LEU A N 1
ATOM 2103 C CA . LEU A 1 258 ? -8.059 -11.577 22.664 1.00 70.75 258 LEU A CA 1
ATOM 2104 C C . LEU A 1 258 ? -7.200 -11.189 23.876 1.00 70.75 258 LEU A C 1
ATOM 2106 O O . LEU A 1 258 ? -7.260 -11.948 24.869 1.00 70.75 258 LEU A O 1
#

InterPro domains:
  IPR008947 Phospholipase C/P1 nuclease domain superfamily [G3DSA:1.10.575.10] (10-176)
  IPR008947 Phospholipase C/P1 nuclease domain superfamily [SSF48537] (24-134)

Secondary structure (DSSP, 8-state):
--S-----HHHHHHSTTGGGG-HHHHHHEEEE--TTTGGG-EETTEEEETHHHHHHHHHHHHH--SHHHHHHHHHHHHHHHHHTTSHHHHTT---EEGGGGGTSHHHHHHHHHHHHTT-S-SSEE--SGGGS---HHHHHHHHHHS--HHHHTTS---HHHHHHHHHHHHHHHHTSEETTEEEEEGGGGEEPPPTT-S--EE--GGGPPPTT-SEEEE-TTS-EEEE-TT-HHHHHHHHHHHHHHHHHHHHHHHHHH-

Organism: NCBI:txid1127673

Radius of gyration: 19.27 Å; chains: 1; bounding box: 52×47×46 Å

Sequence (258 aa):
MDKSLGWNIRDRLLLKNASVFSFQTRTRNWHFYNSKQQKHAQVANINQSMTNLWDEALVGFHENKKLNDKLLFVGALAHLLEDATVPAHITPIYHGPTAIKFLNAKQMAKLVNYMKERSDSRFVIHDNLDKYPVEVSKLRAKLRQKTSCGSLAKSENSVSNLLLQNERFTQILLETPIIECSNFVWKSFWTPPKENEYFGRYNIENENILFGEKGNLTDSNGASCSFDKDDVRYREFAQKLHLQAIETDVRLLETLLL